Protein AF-A0A954R544-F1 (afdb_monomer_lite)

pLDDT: mean 83.94, std 21.21, range [23.89, 98.25]

Secondary structure (DSSP, 8-state):
-----PPP----SSS-TTSSTTT--------------S---S-HHHHHHIIIIIIIIIIIIIITTTSBTTSTTTTSS--B---TT--HHHHHHHHHHHHHHHHHHHT-B-GGG-BHHHHHHBT-S--SS-B-S-TTSHHHHHHHHHHHHHHS-----SS-----TTSPPTTTTPPPPPHHHHHHHHHHHHHSSPPPHHHHHHHHHHGGGGHHHHHHHHTTSHHHHHHHHHHHHHHH-GGG--S-HHHHTS-HHHHTTTTTGGGG---TT--SHHHHHHHHHHHHHHHHHHHHHHHHHHHHHHHHTT--TTHHHH-S-EEE-HHHHHHTT-HHHHGGG-S-TT-TT--EEE-PBPPPPSSGGG----TTSB-----

Sequence (375 aa):
MSTHWAIGKSSIGRYVAVVAALVLGAVELRGADDAPGRVVCCEPAASAWFDDELWPKVVAMECIKCHRAGGDAEESRLVLRDLGLSQGDERAALVRHNRETFARVASLKANDDQPLLLAKVTGGLDHGGGEVLKLDSTGYRIVAEFVSRLSAPRTLPSGRYAVDPVAPPFFDGVVMLDDRQVLRRATLSLAGRLPTQRELAAVSDNGSEALPAILDAVMTEEAFYDRLREAFNDIFLTLGVDGNPDQTVLSYEHFEKSRHWYQHHDLSHIQDEKARRQAGYKLANEYRAALLGEPMKLVEYIVRNDRPFTEIVTADYIMVSPYTARGYGIFDEVKDHFADPDDPFEYVPVKLKALVGRNRSEDQESETGFYPHAG

Structure (mmCIF, N/CA/C/O backbone):
data_AF-A0A954R544-F1
#
_entry.id   AF-A0A954R544-F1
#
loop_
_atom_site.group_PDB
_atom_site.id
_atom_site.type_symbol
_atom_site.label_atom_id
_atom_site.label_alt_id
_atom_site.label_comp_id
_atom_site.label_asym_id
_atom_site.label_entity_id
_atom_site.label_seq_id
_atom_site.pdbx_PDB_ins_code
_atom_site.Cartn_x
_atom_site.Cartn_y
_atom_site.Cartn_z
_atom_site.occupancy
_atom_site.B_iso_or_equiv
_atom_site.auth_seq_id
_atom_site.auth_comp_id
_atom_site.auth_asym_id
_atom_site.auth_atom_id
_atom_site.pdbx_PDB_model_num
ATOM 1 N N . MET A 1 1 ? -3.020 -54.430 -8.739 1.00 35.41 1 MET A N 1
ATOM 2 C CA . MET A 1 1 ? -3.583 -53.883 -7.486 1.00 35.41 1 MET A CA 1
ATOM 3 C C . MET A 1 1 ? -2.757 -52.669 -7.102 1.00 35.41 1 MET A C 1
ATOM 5 O O . MET A 1 1 ? -1.760 -52.813 -6.413 1.00 35.41 1 MET A O 1
ATOM 9 N N . SER A 1 2 ? -3.125 -51.497 -7.614 1.00 23.89 2 SER A N 1
ATOM 10 C CA . SER A 1 2 ? -2.518 -50.218 -7.237 1.00 23.89 2 SER A CA 1
ATOM 11 C C . SER A 1 2 ? -3.602 -49.162 -7.389 1.00 23.89 2 SER A C 1
ATOM 13 O O . SER A 1 2 ? -4.093 -48.913 -8.486 1.00 23.89 2 SER A O 1
ATOM 15 N N . THR A 1 3 ? -4.064 -48.662 -6.254 1.00 27.95 3 THR A N 1
ATOM 16 C CA . THR A 1 3 ? -5.140 -47.686 -6.116 1.00 27.95 3 THR A CA 1
ATOM 17 C C . THR A 1 3 ? -4.612 -46.283 -6.388 1.00 27.95 3 THR A C 1
ATOM 19 O O . THR A 1 3 ? -3.705 -45.819 -5.700 1.00 27.95 3 THR A O 1
ATOM 22 N N . HIS A 1 4 ? -5.211 -45.614 -7.370 1.00 25.62 4 HIS A N 1
ATOM 23 C CA . HIS A 1 4 ? -5.127 -44.172 -7.567 1.00 25.62 4 HIS A CA 1
ATOM 24 C C . HIS A 1 4 ? -5.813 -43.438 -6.406 1.00 25.62 4 HIS A C 1
ATOM 26 O O . HIS A 1 4 ? -6.950 -43.759 -6.068 1.00 25.62 4 HIS A O 1
ATOM 32 N N . TRP A 1 5 ? -5.150 -42.427 -5.846 1.00 24.80 5 TRP A N 1
ATOM 33 C CA . TRP A 1 5 ? -5.788 -41.378 -5.051 1.00 24.80 5 TRP A CA 1
ATOM 34 C C . TRP A 1 5 ? -5.589 -40.049 -5.774 1.00 24.80 5 TRP A C 1
ATOM 36 O O . TRP A 1 5 ? -4.485 -39.515 -5.835 1.00 24.80 5 TRP A O 1
ATOM 46 N N . ALA A 1 6 ? -6.676 -39.554 -6.359 1.00 25.19 6 ALA A N 1
ATOM 47 C CA . ALA A 1 6 ? -6.822 -38.173 -6.784 1.00 25.19 6 ALA A CA 1
ATOM 48 C C . ALA A 1 6 ? -7.277 -37.362 -5.563 1.00 25.19 6 ALA A C 1
ATOM 50 O O . ALA A 1 6 ? -8.308 -37.674 -4.969 1.00 25.19 6 ALA A O 1
ATOM 51 N N . ILE A 1 7 ? -6.511 -36.342 -5.177 1.00 29.62 7 ILE A N 1
ATOM 52 C CA . ILE A 1 7 ? -6.927 -35.365 -4.166 1.00 29.62 7 ILE A CA 1
ATOM 53 C C . ILE A 1 7 ? -7.565 -34.196 -4.916 1.00 29.62 7 ILE A C 1
ATOM 55 O O . ILE A 1 7 ? -6.936 -33.553 -5.756 1.00 29.62 7 ILE A O 1
ATOM 59 N N . GLY A 1 8 ? -8.856 -34.005 -4.657 1.00 27.11 8 GLY A N 1
ATOM 60 C CA . GLY A 1 8 ? -9.698 -32.997 -5.280 1.00 27.11 8 GLY A CA 1
ATOM 61 C C . GLY A 1 8 ? -9.361 -31.574 -4.842 1.00 27.11 8 GLY A C 1
ATOM 62 O O . GLY A 1 8 ? -8.976 -31.312 -3.704 1.00 27.11 8 GLY A O 1
ATOM 63 N N . LYS A 1 9 ? -9.566 -30.650 -5.782 1.00 31.00 9 LYS A N 1
ATOM 64 C CA . LYS A 1 9 ? -9.640 -29.205 -5.570 1.00 31.00 9 LYS A CA 1
ATOM 65 C C . LYS A 1 9 ? -10.862 -28.884 -4.696 1.00 31.00 9 LYS A C 1
ATOM 67 O O . LYS A 1 9 ? -11.978 -28.865 -5.201 1.00 31.00 9 LYS A O 1
ATOM 72 N N . SER A 1 10 ? -10.664 -28.618 -3.409 1.00 33.91 10 SER A N 1
ATOM 73 C CA . SER A 1 10 ? -11.643 -27.901 -2.579 1.00 33.91 10 SER A CA 1
ATOM 74 C C . SER A 1 10 ? -10.939 -27.232 -1.397 1.00 33.91 10 SER A C 1
ATOM 76 O O . SER A 1 10 ? -10.801 -27.805 -0.320 1.00 33.91 10 SER A O 1
ATOM 78 N N . SER A 1 11 ? -10.456 -26.015 -1.617 1.00 28.94 11 SER A N 1
ATOM 79 C CA . SER A 1 11 ? -9.925 -25.141 -0.569 1.00 28.94 11 SER A CA 1
ATOM 80 C C . SER A 1 11 ? -10.054 -23.692 -1.044 1.00 28.94 11 SER A C 1
ATOM 82 O O . SER A 1 11 ? -9.059 -23.032 -1.301 1.00 28.94 11 SER A O 1
ATOM 84 N N . ILE A 1 12 ? -11.293 -23.241 -1.261 1.00 35.12 12 ILE A N 1
ATOM 85 C CA . ILE A 1 12 ? -11.618 -21.849 -1.646 1.00 35.12 12 ILE A CA 1
ATOM 86 C C . ILE A 1 12 ? -12.325 -21.104 -0.493 1.00 35.12 12 ILE A C 1
ATOM 88 O O . ILE A 1 12 ? -12.600 -19.919 -0.569 1.00 35.12 12 ILE A O 1
ATOM 92 N N . GLY A 1 13 ? -12.594 -21.761 0.636 1.00 34.00 13 GLY A N 1
ATOM 93 C CA . GLY A 1 13 ? -13.378 -21.168 1.722 1.00 34.00 13 GLY A CA 1
ATOM 94 C C . GLY A 1 13 ? -12.642 -21.175 3.047 1.00 34.00 13 GLY A C 1
ATOM 95 O O . GLY A 1 13 ? -12.957 -22.015 3.885 1.00 34.00 13 GLY A O 1
ATOM 96 N N . ARG A 1 14 ? -11.662 -20.286 3.228 1.00 34.25 14 ARG A N 1
ATOM 97 C CA . ARG A 1 14 ? -11.110 -19.832 4.522 1.00 34.25 14 ARG A CA 1
ATOM 98 C C . ARG A 1 14 ? -9.992 -18.841 4.195 1.00 34.25 14 ARG A C 1
ATOM 100 O O . ARG A 1 14 ? -9.047 -19.277 3.571 1.00 34.25 14 ARG A O 1
ATOM 107 N N . TYR A 1 15 ? -10.141 -17.576 4.608 1.00 33.31 15 TYR A N 1
ATOM 108 C CA . TYR A 1 15 ? -9.139 -16.479 4.658 1.00 33.31 15 TYR A CA 1
ATOM 109 C C . TYR A 1 15 ? -9.520 -15.123 4.012 1.00 33.31 15 TYR A C 1
ATOM 111 O O . TYR A 1 15 ? -8.662 -14.259 3.905 1.00 33.31 15 TYR A O 1
ATOM 119 N N . VAL A 1 16 ? -10.806 -14.824 3.755 1.00 34.41 16 VAL A N 1
ATOM 120 C CA . VAL A 1 16 ? -11.272 -13.435 3.448 1.00 34.41 16 VAL A CA 1
ATOM 121 C C . VAL A 1 16 ? -12.057 -12.790 4.613 1.00 34.41 16 VAL A C 1
ATOM 123 O O . VAL A 1 16 ? -12.882 -11.895 4.456 1.00 34.41 16 VAL A O 1
ATOM 126 N N . ALA A 1 17 ? -11.788 -13.202 5.851 1.00 31.50 17 ALA A N 1
ATOM 127 C CA . ALA A 1 17 ? -12.463 -12.663 7.035 1.00 31.50 17 ALA A CA 1
ATOM 128 C C . ALA A 1 17 ? -11.675 -11.522 7.710 1.00 31.50 17 ALA A C 1
ATOM 130 O O . ALA A 1 17 ? -11.336 -11.645 8.881 1.00 31.50 17 ALA A O 1
ATOM 131 N N . VAL A 1 18 ? -11.379 -10.419 7.005 1.00 31.77 18 VAL A N 1
ATOM 132 C CA . VAL A 1 18 ? -10.922 -9.165 7.665 1.00 31.77 18 VAL A CA 1
ATOM 133 C C . VAL A 1 18 ? -11.608 -7.888 7.146 1.00 31.77 18 VAL A C 1
ATOM 135 O O . VAL A 1 18 ? -11.630 -6.897 7.865 1.00 31.77 18 VAL A O 1
ATOM 138 N N . VAL A 1 19 ? -12.320 -7.891 6.011 1.00 31.89 19 VAL A N 1
ATOM 139 C CA . VAL A 1 19 ? -13.114 -6.703 5.591 1.00 31.89 19 VAL A CA 1
ATOM 140 C C . VAL A 1 19 ? -14.627 -6.853 5.856 1.00 31.89 19 VAL A C 1
ATOM 142 O O . VAL A 1 19 ? -15.365 -5.874 5.849 1.00 31.89 19 VAL A O 1
ATOM 145 N N . ALA A 1 20 ? -15.110 -8.046 6.220 1.00 30.16 20 ALA A N 1
ATOM 146 C CA . ALA A 1 20 ? -16.542 -8.319 6.425 1.00 30.16 20 ALA A CA 1
ATOM 147 C C . ALA A 1 20 ? -17.035 -8.267 7.893 1.00 30.16 20 ALA A C 1
ATOM 149 O O . ALA A 1 20 ? -18.205 -8.540 8.161 1.00 30.16 20 ALA A O 1
ATOM 150 N N . ALA A 1 21 ? -16.187 -7.903 8.862 1.00 28.53 21 ALA A N 1
ATOM 151 C CA . ALA A 1 21 ? -16.545 -7.950 10.289 1.00 28.53 21 ALA A CA 1
ATOM 152 C C . ALA A 1 21 ? -17.400 -6.765 10.794 1.00 28.53 21 ALA A C 1
ATOM 154 O O . ALA A 1 21 ? -17.741 -6.717 11.972 1.00 28.53 21 ALA A O 1
ATOM 155 N N . LEU A 1 22 ? -17.800 -5.832 9.921 1.00 32.22 22 LEU A N 1
ATOM 156 C CA . LEU A 1 22 ? -18.722 -4.738 10.268 1.00 32.22 22 LEU A CA 1
ATOM 157 C C . LEU A 1 22 ? -20.191 -5.004 9.891 1.00 32.22 22 LEU A C 1
ATOM 159 O O . LEU A 1 22 ? -21.021 -4.122 10.091 1.00 32.22 22 LEU A O 1
ATOM 163 N N . VAL A 1 23 ? -20.543 -6.189 9.365 1.00 34.81 23 VAL A N 1
ATOM 164 C CA . VAL A 1 23 ? -21.898 -6.421 8.812 1.00 34.81 23 VAL A CA 1
ATOM 165 C C . VAL A 1 23 ? -22.663 -7.615 9.406 1.00 34.81 23 VAL A C 1
ATOM 167 O O . VAL A 1 23 ? -23.881 -7.651 9.269 1.00 34.81 23 VAL A O 1
ATOM 170 N N . LEU A 1 24 ? -22.056 -8.557 10.135 1.00 31.00 24 LEU A N 1
ATOM 171 C CA . LEU A 1 24 ? -22.801 -9.727 10.640 1.00 31.00 24 LEU A CA 1
ATOM 172 C C . LEU A 1 24 ? -22.495 -10.018 12.112 1.00 31.00 24 LEU A C 1
ATOM 174 O O . LEU A 1 24 ? -21.515 -10.675 12.452 1.00 31.00 24 LEU A O 1
ATOM 178 N N . GLY A 1 25 ? -23.361 -9.517 12.994 1.00 29.09 25 GLY A N 1
ATOM 179 C CA . GLY A 1 25 ? -23.377 -9.875 14.407 1.00 29.09 25 GLY A CA 1
ATOM 180 C C . GLY A 1 25 ? -24.139 -11.178 14.643 1.00 29.09 25 GLY A C 1
ATOM 181 O O . GLY A 1 25 ? -25.338 -11.250 14.387 1.00 29.09 25 GLY A O 1
ATOM 182 N N . ALA A 1 26 ? -23.461 -12.183 15.195 1.00 28.41 26 ALA A N 1
ATOM 183 C CA . ALA A 1 26 ? -24.094 -13.316 15.861 1.00 28.41 26 ALA A CA 1
ATOM 184 C C . ALA A 1 26 ? -23.229 -13.724 17.064 1.00 28.41 26 ALA A C 1
ATOM 186 O O . ALA A 1 26 ? -22.129 -14.247 16.907 1.00 28.41 26 ALA A O 1
ATOM 187 N N . VAL A 1 27 ? -23.713 -13.430 18.272 1.00 26.73 27 VAL A N 1
ATOM 188 C CA . VAL A 1 27 ? -23.120 -13.876 19.540 1.00 26.73 27 VAL A CA 1
ATOM 189 C C . VAL A 1 27 ? -23.954 -15.041 20.055 1.00 26.73 27 VAL A C 1
ATOM 191 O O . VAL A 1 27 ? -25.144 -14.878 20.321 1.00 26.73 27 VAL A O 1
ATOM 194 N N . GLU A 1 28 ? -23.327 -16.200 20.233 1.00 26.36 28 GLU A N 1
ATOM 195 C CA . GLU A 1 28 ? -23.922 -17.370 20.880 1.00 26.36 28 GLU A CA 1
ATOM 196 C C . GLU A 1 28 ? -23.262 -17.552 22.258 1.00 26.36 28 GLU A C 1
ATOM 198 O O . GLU A 1 28 ? -22.069 -17.831 22.365 1.00 26.36 28 GLU A O 1
ATOM 203 N N . LEU A 1 29 ? -24.027 -17.339 23.333 1.00 26.38 29 LEU A N 1
ATOM 204 C CA . LEU A 1 29 ? -23.581 -17.517 24.719 1.00 26.38 29 LEU A CA 1
ATOM 205 C C . LEU A 1 29 ? -23.996 -18.909 25.213 1.00 26.38 29 LEU A C 1
ATOM 207 O O . LEU A 1 29 ? -25.187 -19.208 25.289 1.00 26.38 29 LEU A O 1
ATOM 211 N N . ARG A 1 30 ? -23.028 -19.739 25.617 1.00 28.61 30 ARG A N 1
ATOM 212 C CA . ARG A 1 30 ? -23.266 -20.928 26.452 1.00 28.61 30 ARG A CA 1
ATOM 213 C C . ARG A 1 30 ? -22.642 -20.708 27.826 1.00 28.61 30 ARG A C 1
ATOM 215 O O . ARG A 1 30 ? -21.450 -20.439 27.924 1.00 28.61 30 ARG A O 1
ATOM 222 N N . GLY A 1 31 ? -23.470 -20.798 28.865 1.00 27.58 31 GLY A N 1
ATOM 223 C CA . GLY A 1 31 ? -23.052 -20.739 30.265 1.00 27.58 31 GLY A CA 1
ATOM 224 C C . GLY A 1 31 ? -22.560 -22.092 30.778 1.00 27.58 31 GLY A C 1
ATOM 225 O O . GLY A 1 31 ? -23.006 -23.138 30.304 1.00 27.58 31 GLY A O 1
ATOM 226 N N . ALA A 1 32 ? -21.659 -22.054 31.757 1.00 27.83 32 ALA A N 1
ATOM 227 C CA . ALA A 1 32 ? -21.312 -23.184 32.607 1.00 27.83 32 ALA A CA 1
ATOM 228 C C . ALA A 1 32 ? -21.084 -22.682 34.043 1.00 27.83 32 ALA A C 1
ATOM 230 O O . ALA A 1 32 ? -20.460 -21.638 34.239 1.00 27.83 32 ALA A O 1
ATOM 231 N N . ASP A 1 33 ? -21.652 -23.431 34.988 1.00 31.42 33 ASP A N 1
ATOM 232 C CA . ASP A 1 33 ? -21.812 -23.143 36.416 1.00 31.42 33 ASP A CA 1
ATOM 233 C C . ASP A 1 33 ? -20.517 -23.202 37.258 1.00 31.42 33 ASP A C 1
ATOM 235 O O . ASP A 1 33 ? -19.503 -23.787 36.873 1.00 31.42 33 ASP A O 1
ATOM 239 N N . ASP A 1 34 ? -20.624 -22.589 38.441 1.00 32.25 34 ASP A N 1
ATOM 240 C CA . ASP A 1 34 ? -19.611 -22.255 39.448 1.00 32.25 34 ASP A CA 1
ATOM 241 C C . ASP A 1 34 ? -18.851 -23.417 40.128 1.00 32.25 34 ASP A C 1
ATOM 243 O O . ASP A 1 34 ? -19.396 -24.479 40.434 1.00 32.25 34 ASP A O 1
ATOM 247 N N . ALA A 1 35 ? -17.618 -23.110 40.558 1.00 26.64 35 ALA A N 1
ATOM 248 C CA . ALA A 1 35 ? -16.974 -23.693 41.741 1.00 26.64 35 ALA A CA 1
ATOM 249 C C . ALA A 1 35 ? -16.353 -22.568 42.608 1.00 26.64 35 ALA A C 1
ATOM 251 O O . ALA A 1 35 ? -15.832 -21.595 42.057 1.00 26.64 35 ALA A O 1
ATOM 252 N N . PRO A 1 36 ? -16.397 -22.651 43.955 1.00 38.38 36 PRO A N 1
ATOM 253 C CA . PRO A 1 36 ? -16.172 -21.493 44.812 1.00 38.38 36 PRO A CA 1
ATOM 254 C C . PRO A 1 36 ? -14.703 -21.304 45.210 1.00 38.38 36 PRO A C 1
ATOM 256 O O . PRO A 1 36 ? -13.994 -22.258 45.525 1.00 38.38 36 PRO A O 1
ATOM 259 N N . GLY A 1 37 ? -14.301 -20.035 45.331 1.00 37.22 37 GLY A N 1
ATOM 260 C CA . GLY A 1 37 ? -13.235 -19.619 46.245 1.00 37.22 37 GLY A CA 1
ATOM 261 C C . GLY A 1 37 ? -12.050 -18.889 45.616 1.00 37.22 37 GLY A C 1
ATOM 262 O O . GLY A 1 37 ? -10.962 -19.448 45.504 1.00 37.22 37 GLY A O 1
ATOM 263 N N . ARG A 1 38 ? -12.206 -17.591 45.329 1.00 29.08 38 ARG A N 1
ATOM 264 C CA . ARG A 1 38 ? -11.096 -16.625 45.377 1.00 29.08 38 ARG A CA 1
ATOM 265 C C . ARG A 1 38 ? -11.634 -15.212 45.573 1.00 29.08 38 ARG A C 1
ATOM 267 O O . ARG A 1 38 ? -12.706 -14.886 45.078 1.00 29.08 38 ARG A O 1
ATOM 274 N N . VAL A 1 39 ? -10.898 -14.422 46.353 1.00 33.72 39 VAL A N 1
ATOM 275 C CA . VAL A 1 39 ? -11.204 -13.038 46.739 1.00 33.72 39 VAL A CA 1
ATOM 276 C C . VAL A 1 39 ? -11.674 -12.245 45.519 1.00 33.72 39 VAL A C 1
ATOM 278 O O . VAL A 1 39 ? -10.911 -12.028 44.582 1.00 33.72 39 VAL A O 1
ATOM 281 N N . VAL A 1 40 ? -12.947 -11.860 45.534 1.00 33.47 40 VAL A N 1
ATOM 282 C CA . VAL A 1 40 ? -13.566 -11.044 44.493 1.00 33.47 40 VAL A CA 1
ATOM 283 C C . VAL A 1 40 ? -13.090 -9.614 44.705 1.00 33.47 40 VAL A C 1
ATOM 285 O O . VAL A 1 40 ? -13.587 -8.912 45.584 1.00 33.47 40 VAL A O 1
ATOM 288 N N . CYS A 1 41 ? -12.108 -9.185 43.917 1.00 37.53 41 CYS A N 1
ATOM 289 C CA . CYS A 1 41 ? -11.921 -7.762 43.682 1.00 37.53 41 CYS A CA 1
ATOM 290 C C . CYS A 1 41 ? -13.153 -7.253 42.920 1.00 37.53 41 CYS A C 1
ATOM 292 O O . CYS A 1 41 ? -13.618 -7.867 41.958 1.00 37.53 41 CYS A O 1
ATOM 294 N N . CYS A 1 42 ? -13.723 -6.152 43.388 1.00 47.03 42 CYS A N 1
ATOM 295 C CA . CYS A 1 42 ? -14.884 -5.487 42.811 1.00 47.03 42 CYS A CA 1
ATOM 296 C C . CYS A 1 42 ? -14.555 -4.905 41.412 1.00 47.03 42 CYS A C 1
ATOM 298 O O . CYS A 1 42 ? -14.318 -3.710 41.306 1.00 47.03 42 CYS A O 1
ATOM 300 N N . GLU A 1 43 ? -14.453 -5.712 40.344 1.00 54.44 43 GLU A N 1
ATOM 301 C CA . GLU A 1 43 ? -13.656 -5.314 39.157 1.00 54.44 43 GLU A CA 1
ATOM 302 C C . GLU A 1 43 ? -14.142 -5.625 37.711 1.00 54.44 43 GLU A C 1
ATOM 304 O O . GLU A 1 43 ? -13.355 -5.366 36.800 1.00 54.44 43 GLU A O 1
ATOM 309 N N . PRO A 1 44 ? -15.363 -6.093 37.363 1.00 60.03 44 PRO A N 1
ATOM 310 C CA . PRO A 1 44 ? -15.666 -6.381 35.947 1.00 60.03 44 PRO A CA 1
ATOM 311 C C . PRO A 1 44 ? -15.647 -5.138 35.036 1.00 60.03 44 PRO A C 1
ATOM 313 O O . PRO A 1 44 ? -15.076 -5.160 33.949 1.00 60.03 44 PRO A O 1
ATOM 316 N N . ALA A 1 45 ? -16.243 -4.029 35.488 1.00 61.06 45 ALA A N 1
ATOM 317 C CA . ALA A 1 45 ? -16.469 -2.846 34.651 1.00 61.06 45 ALA A CA 1
ATOM 318 C C . ALA A 1 45 ? -15.229 -1.953 34.474 1.00 61.06 45 ALA A C 1
ATOM 320 O O . ALA A 1 45 ? -15.063 -1.337 33.421 1.00 61.06 45 ALA A O 1
ATOM 321 N N . ALA A 1 46 ? -14.367 -1.864 35.494 1.00 68.94 46 ALA A N 1
ATOM 322 C CA . ALA A 1 46 ? -13.077 -1.185 35.376 1.00 68.94 46 ALA A CA 1
ATOM 323 C C . ALA A 1 46 ? -12.100 -2.026 34.541 1.00 68.94 46 ALA A C 1
ATOM 325 O O . ALA A 1 46 ? -11.360 -1.469 33.736 1.00 68.94 46 ALA A O 1
ATOM 326 N N . SER A 1 47 ? -12.154 -3.359 34.664 1.00 77.00 47 SER A N 1
ATOM 327 C CA . SER A 1 47 ? -11.311 -4.249 33.862 1.00 77.00 47 SER A CA 1
ATOM 328 C C . SER A 1 47 ? -11.656 -4.215 32.379 1.00 77.00 47 SER A C 1
ATOM 330 O O . SER A 1 47 ? -10.754 -4.029 31.571 1.00 77.00 47 SER A O 1
ATOM 332 N N . ALA A 1 48 ? -12.940 -4.307 32.021 1.00 82.69 48 ALA A N 1
ATOM 333 C CA . ALA A 1 48 ? -13.367 -4.185 30.626 1.00 82.69 48 ALA A CA 1
ATOM 334 C C . ALA A 1 48 ? -13.003 -2.810 30.038 1.00 82.69 48 ALA A C 1
ATOM 336 O O . ALA A 1 48 ? -12.472 -2.721 28.939 1.00 82.69 48 ALA A O 1
ATOM 337 N N . TRP A 1 49 ? -13.187 -1.728 30.806 1.00 86.31 49 TRP A N 1
ATOM 338 C CA . TRP A 1 49 ? -12.777 -0.391 30.365 1.00 86.31 49 TRP A CA 1
ATOM 339 C C . TRP A 1 49 ? -11.263 -0.272 30.150 1.00 86.31 49 TRP A C 1
ATOM 341 O O . TRP A 1 49 ? -10.826 0.422 29.232 1.00 86.31 49 TRP A O 1
ATOM 351 N N . PHE A 1 50 ? -10.445 -0.930 30.981 1.00 91.00 50 PHE A N 1
ATOM 352 C CA . PHE A 1 50 ? -9.002 -0.959 30.754 1.00 91.00 50 PHE A CA 1
ATOM 353 C C . PHE A 1 50 ? -8.673 -1.594 29.403 1.00 91.00 50 PHE A C 1
ATOM 355 O O . PHE A 1 50 ? -7.938 -1.003 28.616 1.00 91.00 50 PHE A O 1
ATOM 362 N N . ASP A 1 51 ? -9.239 -2.772 29.149 1.00 89.31 51 ASP A N 1
ATOM 363 C CA . ASP A 1 51 ? -8.910 -3.600 27.993 1.00 89.31 51 ASP A CA 1
ATOM 364 C C . ASP A 1 51 ? -9.444 -2.984 26.678 1.00 89.31 51 ASP A C 1
ATOM 366 O O . ASP A 1 51 ? -8.708 -2.928 25.691 1.00 89.31 51 ASP A O 1
ATOM 370 N N . ASP A 1 52 ? -10.674 -2.456 26.678 1.00 86.44 52 ASP A N 1
ATOM 371 C CA . ASP A 1 52 ? -11.378 -2.008 25.463 1.00 86.44 52 ASP A CA 1
ATOM 372 C C . ASP A 1 52 ? -11.157 -0.522 25.129 1.00 86.44 52 ASP A C 1
ATOM 374 O O . ASP A 1 52 ? -11.159 -0.117 23.963 1.00 86.44 52 ASP A O 1
ATOM 378 N N . GLU A 1 53 ? -10.976 0.320 26.149 1.00 91.88 53 GLU A N 1
ATOM 379 C CA . GLU A 1 53 ? -10.994 1.778 25.991 1.00 91.88 53 GLU A CA 1
ATOM 380 C C . GLU A 1 53 ? -9.640 2.399 26.321 1.00 91.88 53 GLU A C 1
ATOM 382 O O . GLU A 1 53 ? -9.036 3.071 25.486 1.00 91.88 53 GLU A O 1
ATOM 387 N N . LEU A 1 54 ? -9.133 2.169 27.529 1.00 94.31 54 LEU A N 1
ATOM 388 C CA . LEU A 1 54 ? -7.944 2.858 28.022 1.00 94.31 54 LEU A CA 1
ATOM 389 C C . LEU A 1 54 ? -6.647 2.332 27.389 1.00 94.31 54 LEU A C 1
ATOM 391 O O . LEU A 1 54 ? -5.801 3.133 26.980 1.00 94.31 54 LEU A O 1
ATOM 395 N N . TRP A 1 55 ? -6.477 1.011 27.289 1.00 94.44 55 TRP A N 1
ATOM 396 C CA . TRP A 1 55 ? -5.267 0.413 26.733 1.00 94.44 55 TRP A CA 1
ATOM 397 C C . TRP A 1 5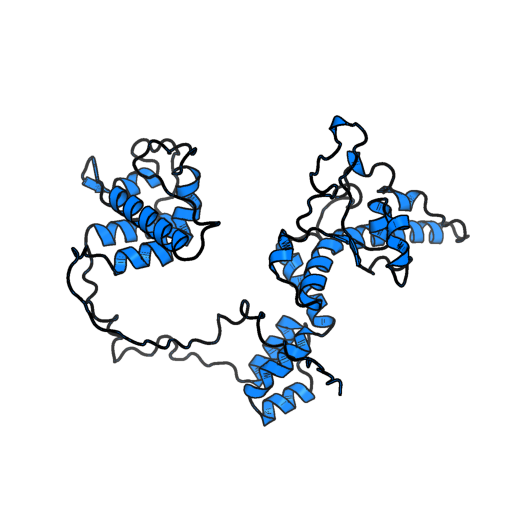5 ? -5.039 0.782 25.261 1.00 94.44 55 TRP A C 1
ATOM 399 O O . TRP A 1 55 ? -4.020 1.420 24.977 1.00 94.44 55 TRP A O 1
ATOM 409 N N . PRO A 1 56 ? -5.949 0.441 24.324 1.00 92.50 56 PRO A N 1
ATOM 410 C CA . PRO A 1 56 ? -5.702 0.648 22.900 1.00 92.50 56 PRO A CA 1
ATOM 411 C C . PRO A 1 56 ? -5.675 2.128 22.505 1.00 92.50 56 PRO A C 1
ATOM 413 O O . PRO A 1 56 ? -4.972 2.486 21.566 1.00 92.50 56 PRO A O 1
ATOM 416 N N . LYS A 1 57 ? -6.421 2.994 23.207 1.00 94.19 57 LYS A N 1
ATOM 417 C CA . LYS A 1 57 ? -6.579 4.404 22.809 1.00 94.19 57 LYS A CA 1
ATOM 418 C C . LYS A 1 57 ? -5.581 5.345 23.479 1.00 94.19 57 LYS A C 1
ATOM 420 O O . LYS A 1 57 ? -5.353 6.427 22.949 1.00 94.19 57 LYS A O 1
ATOM 425 N N . VAL A 1 58 ? -5.018 4.977 24.636 1.00 95.94 58 VAL A N 1
ATOM 426 C CA . VAL A 1 58 ? -4.140 5.876 25.409 1.00 95.94 58 VAL A CA 1
ATOM 427 C C . VAL A 1 58 ? -2.863 5.186 25.880 1.00 95.94 58 VAL A C 1
ATOM 429 O O . VAL A 1 58 ? -1.772 5.637 25.547 1.00 95.94 58 VAL A O 1
ATOM 432 N N . VAL A 1 59 ? -2.956 4.096 26.648 1.00 95.12 59 VAL A N 1
ATOM 433 C CA . VAL A 1 59 ? -1.780 3.534 27.345 1.00 95.12 59 VAL A CA 1
ATOM 434 C C . VAL A 1 59 ? -0.746 2.974 26.370 1.00 95.12 59 VAL A C 1
ATOM 436 O O . VAL A 1 59 ? 0.445 3.248 26.528 1.00 95.12 59 VAL A O 1
ATOM 439 N N . ALA A 1 60 ? -1.195 2.235 25.352 1.00 93.12 60 ALA A N 1
ATOM 440 C CA . ALA A 1 60 ? -0.323 1.679 24.319 1.00 93.12 60 ALA A CA 1
ATOM 441 C C . ALA A 1 60 ? 0.298 2.761 23.423 1.00 93.12 60 ALA A C 1
ATOM 443 O O . ALA A 1 60 ? 1.392 2.573 22.899 1.00 93.12 60 ALA A O 1
ATOM 444 N N . MET A 1 61 ? -0.390 3.893 23.261 1.00 91.19 61 MET A N 1
ATOM 445 C CA . MET A 1 61 ? 0.041 4.963 22.366 1.00 91.19 61 MET A CA 1
ATOM 446 C C . MET A 1 61 ? 0.944 5.976 23.056 1.00 91.19 61 MET A C 1
ATOM 448 O O . MET A 1 61 ? 1.855 6.475 22.415 1.00 91.19 61 MET A O 1
ATOM 452 N N . GLU A 1 62 ? 0.734 6.271 24.340 1.00 94.25 62 GLU A N 1
ATOM 453 C CA . GLU A 1 62 ? 1.442 7.365 25.017 1.00 94.25 62 GLU A CA 1
ATOM 454 C C . GLU A 1 62 ? 2.266 6.907 26.217 1.00 94.25 62 GLU A C 1
ATOM 456 O O . GLU A 1 62 ? 3.431 7.275 26.342 1.00 94.25 62 GLU A O 1
ATOM 461 N N . CYS A 1 63 ? 1.706 6.074 27.095 1.00 94.19 63 CYS A N 1
ATOM 462 C CA . CYS A 1 63 ? 2.362 5.759 28.364 1.00 94.19 63 CYS A CA 1
ATOM 463 C C . CYS A 1 63 ? 3.514 4.761 28.200 1.00 94.19 63 CYS A C 1
ATOM 465 O O . CYS A 1 63 ? 4.582 4.949 28.784 1.00 94.19 63 CYS A O 1
ATOM 467 N N . ILE A 1 64 ? 3.318 3.701 27.408 1.00 94.19 64 ILE A N 1
ATOM 468 C CA . ILE A 1 64 ? 4.295 2.605 27.288 1.00 94.19 64 ILE A CA 1
ATOM 469 C C . ILE A 1 64 ? 5.627 3.039 26.661 1.00 94.19 64 ILE A C 1
ATOM 471 O O . ILE A 1 64 ? 6.643 2.385 26.882 1.00 94.19 64 ILE A O 1
ATOM 475 N N . LYS A 1 65 ? 5.641 4.158 25.922 1.00 92.06 65 LYS A N 1
ATOM 476 C CA . LYS A 1 65 ? 6.850 4.726 25.310 1.00 92.06 65 LYS A CA 1
ATOM 477 C C . LYS A 1 65 ? 7.961 4.954 26.346 1.00 92.06 65 LYS A C 1
ATOM 479 O O . LYS A 1 65 ? 9.114 4.643 26.064 1.00 92.06 65 LYS A O 1
ATOM 484 N N . CYS A 1 66 ? 7.595 5.413 27.548 1.00 94.75 66 CYS A N 1
ATOM 485 C CA . CYS A 1 66 ? 8.527 5.665 28.654 1.00 94.75 66 CYS A CA 1
ATOM 486 C C . CYS A 1 66 ? 8.374 4.654 29.803 1.00 94.75 66 CYS A C 1
ATOM 488 O O . CYS A 1 66 ? 9.362 4.267 30.422 1.00 94.75 66 CYS A O 1
ATOM 490 N N . HIS A 1 67 ? 7.146 4.212 30.096 1.00 95.88 67 HIS A N 1
ATOM 491 C CA . HIS A 1 67 ? 6.820 3.327 31.220 1.00 95.88 67 HIS A CA 1
ATOM 492 C C . HIS A 1 67 ? 7.004 1.846 30.872 1.00 95.88 67 HIS A C 1
ATOM 494 O O . HIS A 1 67 ? 6.060 1.061 30.940 1.00 95.88 67 HIS A O 1
ATOM 500 N N . ARG A 1 68 ? 8.218 1.455 30.492 1.00 94.62 68 ARG A N 1
ATOM 501 C CA . ARG A 1 68 ? 8.598 0.067 30.186 1.00 94.62 68 ARG A CA 1
ATOM 502 C C . ARG A 1 68 ? 10.032 -0.200 30.634 1.00 94.62 68 ARG A C 1
ATOM 504 O O . ARG A 1 68 ? 10.778 0.743 30.871 1.00 94.62 68 ARG A O 1
ATOM 511 N N . ALA A 1 69 ? 10.419 -1.470 30.719 1.00 93.25 69 ALA A N 1
ATOM 512 C CA . ALA A 1 69 ? 11.816 -1.833 30.964 1.00 93.25 69 ALA A CA 1
ATOM 513 C C . ALA A 1 69 ? 12.726 -1.228 29.876 1.00 93.25 69 ALA A C 1
ATOM 515 O O . ALA A 1 69 ? 12.415 -1.347 28.688 1.00 93.25 69 ALA A O 1
ATOM 516 N N . GLY A 1 70 ? 13.813 -0.568 30.280 1.00 91.19 70 GLY A N 1
ATOM 517 C CA . GLY A 1 70 ? 14.715 0.171 29.395 1.00 91.19 70 GLY A CA 1
ATOM 518 C C . GLY A 1 70 ? 14.166 1.504 28.872 1.00 91.19 70 GLY A C 1
ATOM 519 O O . GLY A 1 70 ? 14.765 2.083 27.970 1.00 91.19 70 GLY A O 1
ATOM 520 N N . GLY A 1 71 ? 13.013 1.970 29.363 1.00 91.19 71 GLY A N 1
ATOM 521 C CA . GLY A 1 71 ? 12.458 3.288 29.048 1.00 91.19 71 GLY A CA 1
ATOM 522 C C . GLY A 1 71 ? 12.796 4.336 30.110 1.00 91.19 71 GLY A C 1
ATOM 523 O O . GLY A 1 71 ? 13.157 4.000 31.235 1.00 91.19 71 GLY A O 1
ATOM 524 N N . ASP A 1 72 ? 12.595 5.615 29.783 1.00 92.62 72 ASP A N 1
ATOM 525 C CA . ASP A 1 72 ? 12.953 6.750 30.658 1.00 92.62 72 ASP A CA 1
ATOM 526 C C . ASP A 1 72 ? 12.278 6.726 32.044 1.00 92.62 72 ASP A C 1
ATOM 528 O O . ASP A 1 72 ? 12.735 7.384 32.977 1.00 92.62 72 ASP A O 1
ATOM 532 N N . ALA A 1 73 ? 11.174 5.985 32.190 1.00 92.19 73 ALA A N 1
ATOM 533 C CA . ALA A 1 73 ? 10.421 5.852 33.433 1.00 92.19 73 ALA A CA 1
ATOM 534 C C . ALA A 1 73 ? 10.443 4.418 33.999 1.00 92.19 73 ALA A C 1
ATOM 536 O O . ALA A 1 73 ? 9.514 4.029 34.717 1.00 92.19 73 ALA A O 1
ATOM 537 N N . GLU A 1 74 ? 11.479 3.628 33.696 1.00 93.50 74 GLU A N 1
ATOM 538 C CA . GLU A 1 74 ? 11.608 2.238 34.160 1.00 93.50 74 GLU A CA 1
ATOM 539 C C . GLU A 1 74 ? 11.661 2.098 35.690 1.00 93.50 74 GLU A C 1
ATOM 541 O O . GLU A 1 74 ? 11.128 1.138 36.237 1.00 93.50 74 GLU A O 1
ATOM 546 N N . GLU A 1 75 ? 12.199 3.100 36.389 1.00 91.25 75 GLU A N 1
ATOM 547 C CA . GLU A 1 75 ? 12.270 3.151 37.860 1.00 91.25 75 GLU A CA 1
ATOM 548 C C . GLU A 1 75 ? 10.968 3.654 38.514 1.00 91.25 75 GLU A C 1
ATOM 550 O O . GLU A 1 75 ? 10.871 3.847 39.730 1.00 91.25 75 GLU A O 1
ATOM 555 N N . SER A 1 76 ? 9.934 3.925 37.713 1.00 91.06 76 SER A N 1
ATOM 556 C CA . SER A 1 76 ? 8.655 4.404 38.227 1.00 91.06 76 SER A CA 1
ATOM 557 C C . SER A 1 76 ? 7.789 3.266 38.781 1.00 91.06 76 SER A C 1
ATOM 559 O O . SER A 1 76 ? 7.987 2.082 38.528 1.00 91.06 76 SER A O 1
ATOM 561 N N . ARG A 1 77 ? 6.728 3.628 39.511 1.00 91.12 77 ARG A N 1
ATOM 562 C CA . ARG A 1 77 ? 5.719 2.663 39.993 1.00 91.12 77 ARG A CA 1
ATOM 563 C C . ARG A 1 77 ? 4.815 2.110 38.879 1.00 91.12 77 ARG A C 1
ATOM 565 O O . ARG A 1 77 ? 4.005 1.226 39.151 1.00 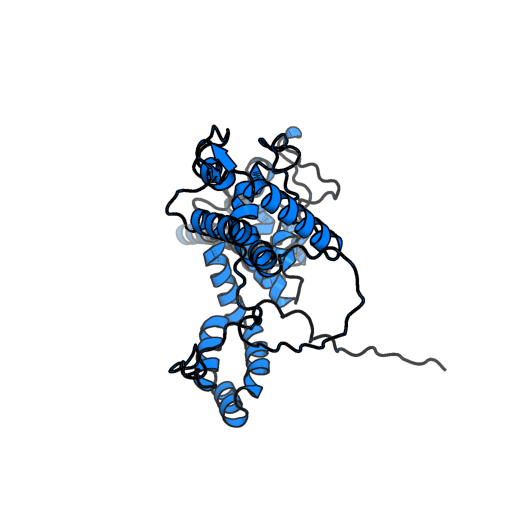91.12 77 ARG A O 1
ATOM 572 N N . LEU A 1 78 ? 4.926 2.645 37.662 1.00 94.50 78 LEU A N 1
ATOM 573 C CA . LEU A 1 78 ? 4.161 2.251 36.486 1.00 94.50 78 LEU A CA 1
ATOM 574 C C . LEU A 1 78 ? 5.133 1.654 35.466 1.00 94.50 78 LEU A C 1
ATOM 576 O O . LEU A 1 78 ? 5.704 2.380 34.663 1.00 94.50 78 LEU A O 1
ATOM 580 N N . VAL A 1 79 ? 5.333 0.339 35.508 1.00 96.44 79 VAL A N 1
ATOM 581 C CA . VAL A 1 79 ? 6.126 -0.379 34.500 1.00 96.44 79 VAL A CA 1
ATOM 582 C C . VAL A 1 79 ? 5.195 -1.312 33.744 1.00 96.44 79 VAL A C 1
ATOM 584 O O . VAL A 1 79 ? 4.617 -2.231 34.321 1.00 96.44 79 VAL A O 1
ATOM 587 N N . LEU A 1 80 ? 5.015 -1.032 32.459 1.00 96.06 80 LEU A N 1
ATOM 588 C CA . LEU A 1 80 ? 4.124 -1.739 31.552 1.00 96.06 80 LEU A CA 1
ATOM 589 C C . LEU A 1 80 ? 4.929 -2.677 30.651 1.00 96.06 80 LEU A C 1
ATOM 591 O O . LEU A 1 80 ? 6.124 -2.488 30.413 1.00 96.06 80 LEU A O 1
ATOM 595 N N . ARG A 1 81 ? 4.252 -3.700 30.135 1.00 94.44 81 ARG A N 1
ATOM 596 C CA . ARG A 1 81 ? 4.809 -4.679 29.202 1.00 94.44 81 ARG A CA 1
ATOM 597 C C . ARG A 1 81 ? 4.163 -4.546 27.837 1.00 94.44 81 ARG A C 1
ATOM 599 O O . ARG A 1 81 ? 2.947 -4.384 27.739 1.00 94.44 81 ARG A O 1
ATOM 606 N N . ASP A 1 82 ? 4.983 -4.636 26.800 1.00 90.19 82 ASP A N 1
ATOM 607 C CA . ASP A 1 82 ? 4.511 -4.582 25.423 1.00 90.19 82 ASP A CA 1
ATOM 608 C C . ASP A 1 82 ? 3.690 -5.833 25.085 1.00 90.19 82 ASP A C 1
ATOM 610 O O . ASP A 1 82 ? 4.042 -6.949 25.467 1.00 90.19 82 ASP A O 1
ATOM 614 N N . LEU A 1 83 ? 2.574 -5.629 24.387 1.00 89.12 83 LEU A N 1
ATOM 615 C CA . LEU A 1 83 ? 1.683 -6.691 23.931 1.00 89.12 83 LEU A CA 1
ATOM 616 C C . LEU A 1 83 ? 1.892 -7.048 22.454 1.00 89.12 83 LEU A C 1
ATOM 618 O O . LEU A 1 83 ? 1.267 -8.008 21.997 1.00 89.12 83 LEU A O 1
ATOM 622 N N . GLY A 1 84 ? 2.708 -6.293 21.710 1.00 79.38 84 GLY A N 1
ATOM 623 C CA . GLY A 1 84 ? 2.761 -6.302 20.244 1.00 79.38 84 GLY A CA 1
ATOM 624 C C . GLY A 1 84 ? 3.009 -7.670 19.607 1.00 79.38 84 GLY A C 1
ATOM 625 O O . GLY A 1 84 ? 2.393 -7.981 18.593 1.00 79.38 84 GLY A O 1
ATOM 626 N N . LEU A 1 85 ? 3.838 -8.515 20.228 1.00 79.56 85 LEU A N 1
ATOM 627 C CA . LEU A 1 85 ? 4.190 -9.846 19.704 1.00 79.56 85 LEU A CA 1
ATOM 628 C C . LEU A 1 85 ? 3.538 -11.012 20.468 1.00 79.56 85 LEU A C 1
ATOM 630 O O . LEU A 1 85 ? 3.695 -12.168 20.084 1.00 79.56 85 LEU A O 1
ATOM 634 N N . SER A 1 86 ? 2.799 -10.723 21.540 1.00 83.19 86 SER A N 1
ATOM 635 C CA . SER A 1 86 ? 2.229 -11.750 22.422 1.00 83.19 86 SER A CA 1
ATOM 636 C C . SER A 1 86 ? 0.931 -12.348 21.873 1.00 83.19 86 SER A C 1
ATOM 638 O O . SER A 1 86 ? 0.081 -11.631 21.336 1.00 83.19 86 SER A O 1
ATOM 640 N N . GLN A 1 87 ? 0.741 -13.656 22.069 1.00 80.81 87 GLN A N 1
ATOM 641 C CA . GLN A 1 87 ? -0.446 -14.398 21.626 1.00 80.81 87 GLN A CA 1
ATOM 642 C C . GLN A 1 87 ? -1.010 -15.288 22.745 1.00 80.81 87 GLN A C 1
ATOM 644 O O . GLN A 1 87 ? -0.316 -15.623 23.704 1.00 80.81 87 GLN A O 1
ATOM 649 N N . GLY A 1 88 ? -2.287 -15.667 22.628 1.00 86.06 88 GLY A N 1
ATOM 650 C CA . GLY A 1 88 ? -2.937 -16.638 23.518 1.00 86.06 88 GLY A CA 1
ATOM 651 C C . GLY A 1 88 ? -2.796 -16.326 25.017 1.00 86.06 88 GLY A C 1
ATOM 652 O O . GLY A 1 88 ? -3.037 -15.200 25.460 1.00 86.06 88 GLY A O 1
ATOM 653 N N . ASP A 1 89 ? -2.401 -17.335 25.797 1.00 86.81 89 ASP A N 1
ATOM 654 C CA . ASP A 1 89 ? -2.282 -17.247 27.260 1.00 86.81 89 ASP A CA 1
ATOM 655 C C . ASP A 1 89 ? -1.229 -16.235 27.726 1.00 86.81 89 ASP A C 1
ATOM 657 O O . ASP A 1 89 ? -1.412 -15.582 28.759 1.00 86.81 89 ASP A O 1
ATOM 661 N N . GLU A 1 90 ? -0.150 -16.065 26.957 1.00 88.31 90 GLU A N 1
ATOM 662 C CA . GLU A 1 90 ? 0.890 -15.075 27.240 1.00 88.31 90 GLU A CA 1
ATOM 663 C C . GLU A 1 90 ? 0.310 -13.663 27.160 1.00 88.31 90 GLU A C 1
ATOM 665 O O . GLU A 1 90 ? 0.424 -12.887 28.112 1.00 88.31 90 GLU A O 1
ATOM 670 N N . ARG A 1 91 ? -0.404 -13.355 26.069 1.00 88.44 91 ARG A N 1
ATOM 671 C CA . ARG A 1 91 ? -1.093 -12.070 25.912 1.00 88.44 91 ARG A CA 1
ATOM 672 C C . ARG A 1 91 ? -2.060 -11.825 27.064 1.00 88.44 91 ARG A C 1
ATOM 674 O O . ARG A 1 91 ? -2.058 -10.744 27.650 1.00 88.44 91 ARG A O 1
ATOM 681 N N . ALA A 1 92 ? -2.853 -12.831 27.428 1.00 86.62 92 ALA A N 1
ATOM 682 C CA . ALA A 1 92 ? -3.799 -12.720 28.534 1.00 86.62 92 ALA A CA 1
ATOM 683 C C . ALA A 1 92 ? -3.095 -12.429 29.873 1.00 86.62 92 ALA A C 1
ATOM 685 O O . ALA A 1 92 ? -3.596 -11.643 30.679 1.00 86.62 92 ALA A O 1
ATOM 686 N N . ALA A 1 93 ? -1.926 -13.027 30.122 1.00 89.75 93 ALA A N 1
ATOM 687 C CA . ALA A 1 93 ? -1.126 -12.756 31.314 1.00 89.75 93 ALA A CA 1
ATOM 688 C C . ALA A 1 93 ? -0.535 -11.338 31.321 1.00 89.75 93 ALA A C 1
ATOM 690 O O . ALA A 1 93 ? -0.572 -10.670 32.357 1.00 89.75 93 ALA A O 1
ATOM 691 N N . LEU A 1 94 ? -0.038 -10.857 30.180 1.00 93.00 94 LEU A N 1
ATOM 692 C CA . LEU A 1 94 ? 0.518 -9.509 30.055 1.00 93.00 94 LEU A CA 1
ATOM 693 C C . LEU A 1 94 ? -0.557 -8.424 30.200 1.00 93.00 94 LEU A C 1
ATOM 695 O O . LEU A 1 94 ? -0.338 -7.450 30.920 1.00 93.00 94 LEU A O 1
ATOM 699 N N . VAL A 1 95 ? -1.739 -8.616 29.603 1.00 90.81 95 VAL A N 1
ATOM 700 C CA . VAL A 1 95 ? -2.889 -7.712 29.780 1.00 90.81 95 VAL A CA 1
ATOM 701 C C . VAL A 1 95 ? -3.264 -7.608 31.259 1.00 90.81 95 VAL A C 1
ATOM 703 O O . VAL A 1 95 ? -3.379 -6.499 31.779 1.00 90.81 95 VAL A O 1
ATOM 706 N N . ARG A 1 96 ? -3.371 -8.744 31.970 1.00 91.00 96 ARG A N 1
ATOM 707 C CA . ARG A 1 96 ? -3.635 -8.750 33.421 1.00 91.00 96 ARG A CA 1
ATOM 708 C C . ARG A 1 96 ? -2.573 -7.976 34.198 1.00 91.00 96 ARG A C 1
ATOM 710 O O . ARG A 1 96 ? -2.923 -7.120 35.002 1.00 91.00 96 ARG A O 1
ATOM 717 N N . HIS A 1 97 ? -1.293 -8.226 33.920 1.00 94.00 97 HIS A N 1
ATOM 718 C CA . HIS A 1 97 ? -0.191 -7.520 34.573 1.00 94.00 97 HIS A CA 1
ATOM 719 C C . HIS A 1 97 ? -0.275 -6.002 34.372 1.00 94.00 97 HIS A C 1
ATOM 721 O O . HIS A 1 97 ? -0.169 -5.241 35.335 1.00 94.00 97 HIS A O 1
ATOM 727 N N . ASN A 1 98 ? -0.483 -5.556 33.133 1.00 95.25 98 ASN A N 1
ATOM 728 C CA . ASN A 1 98 ? -0.571 -4.137 32.802 1.00 95.25 98 ASN A CA 1
ATOM 729 C C . ASN A 1 98 ? -1.771 -3.478 33.473 1.00 95.25 98 ASN A C 1
ATOM 731 O O . ASN A 1 98 ? -1.626 -2.409 34.066 1.00 95.25 98 ASN A O 1
ATOM 735 N N . ARG A 1 99 ? -2.929 -4.143 33.439 1.00 93.69 99 ARG A N 1
ATOM 736 C CA . ARG A 1 99 ? -4.147 -3.673 34.096 1.00 93.69 99 ARG A CA 1
ATOM 737 C C . ARG A 1 99 ? -3.951 -3.508 35.595 1.00 93.69 99 ARG A C 1
ATOM 739 O O . ARG A 1 99 ? -4.238 -2.443 36.130 1.00 93.69 99 ARG A O 1
ATOM 746 N N . GLU A 1 100 ? -3.435 -4.531 36.270 1.00 93.19 100 GLU A N 1
ATOM 747 C CA . GLU A 1 100 ? -3.190 -4.488 37.712 1.00 93.19 100 GLU A CA 1
ATOM 748 C C . GLU A 1 100 ? -2.183 -3.390 38.070 1.00 93.19 100 GLU A C 1
ATOM 750 O O . GLU A 1 100 ? -2.380 -2.652 39.034 1.00 93.19 100 GLU A O 1
ATOM 755 N N . THR A 1 101 ? -1.108 -3.244 37.293 1.00 94.56 101 THR A N 1
ATOM 756 C CA . THR A 1 101 ? -0.105 -2.196 37.519 1.00 94.56 101 THR A CA 1
ATOM 757 C C . THR A 1 101 ? -0.691 -0.804 37.339 1.00 94.56 101 THR A C 1
ATOM 759 O O . THR A 1 101 ? -0.498 0.059 38.199 1.00 94.56 101 THR A O 1
ATOM 762 N N . PHE A 1 102 ? -1.460 -0.592 36.275 1.00 94.56 102 PHE A N 1
ATOM 763 C CA . PHE A 1 102 ? -2.097 0.690 36.022 1.00 94.56 102 PHE A CA 1
ATOM 764 C C . PHE A 1 102 ? -3.154 1.011 37.084 1.00 94.56 102 PHE A C 1
ATOM 766 O O . PHE A 1 102 ? -3.174 2.124 37.603 1.00 94.56 102 PHE A O 1
ATOM 773 N N . ALA A 1 103 ? -3.975 0.034 37.482 1.00 92.25 103 ALA A N 1
ATOM 774 C CA . ALA A 1 103 ? -4.976 0.195 38.534 1.00 92.25 103 ALA A CA 1
ATOM 775 C C . ALA A 1 103 ? -4.349 0.548 39.890 1.00 92.25 103 ALA A C 1
ATOM 777 O O . ALA A 1 103 ? -4.831 1.454 40.577 1.00 92.25 103 ALA A O 1
ATOM 778 N N . ARG A 1 104 ? -3.234 -0.103 40.257 1.00 92.06 104 ARG A N 1
ATOM 779 C CA . ARG A 1 104 ? -2.476 0.239 41.472 1.00 92.06 104 ARG A CA 1
ATOM 780 C C . ARG A 1 104 ? -2.031 1.697 41.470 1.00 92.06 104 ARG A C 1
ATOM 782 O O . ARG A 1 104 ? -2.221 2.377 42.471 1.00 92.06 104 ARG A O 1
ATOM 789 N N . VAL A 1 105 ? -1.466 2.188 40.366 1.00 92.38 105 VAL A N 1
ATOM 790 C CA . VAL A 1 105 ? -0.981 3.578 40.266 1.00 92.38 105 VAL A CA 1
ATOM 791 C C . VAL A 1 105 ? -2.134 4.578 40.192 1.00 92.38 105 VAL A C 1
ATOM 793 O O . VAL A 1 105 ? -2.074 5.621 40.839 1.00 92.38 105 VAL A O 1
ATOM 796 N N . ALA A 1 106 ? -3.202 4.250 39.464 1.00 91.81 106 ALA A N 1
ATOM 797 C CA . ALA A 1 106 ? -4.411 5.065 39.355 1.00 91.81 106 ALA A CA 1
ATOM 798 C C . ALA A 1 106 ? -5.140 5.243 40.699 1.00 91.81 106 ALA A C 1
ATOM 800 O O . ALA A 1 106 ? -5.817 6.249 40.894 1.00 91.81 106 ALA A O 1
ATOM 801 N N . SER A 1 107 ? -4.970 4.296 41.625 1.00 89.75 107 SER A N 1
ATOM 802 C CA . SER A 1 107 ? -5.540 4.350 42.978 1.00 89.75 107 SER A CA 1
ATOM 803 C C . SER A 1 107 ? -4.718 5.205 43.953 1.00 89.75 107 SER A C 1
ATOM 805 O O . SER A 1 107 ? -5.156 5.460 45.075 1.00 89.75 107 SER A O 1
ATOM 807 N N . LEU A 1 108 ? -3.514 5.639 43.564 1.00 90.62 108 LEU A N 1
ATOM 808 C CA . LEU A 1 108 ? -2.683 6.513 44.387 1.00 90.62 108 LEU A CA 1
ATOM 809 C C . LEU A 1 108 ? -3.161 7.962 44.291 1.00 90.62 108 LEU A C 1
ATOM 811 O O . LEU A 1 108 ? -3.559 8.448 43.231 1.00 90.62 108 LEU A O 1
ATOM 815 N N . LYS A 1 109 ? -3.029 8.680 45.402 1.00 89.94 109 LYS A N 1
ATOM 816 C CA . LYS A 1 109 ? -3.285 10.115 45.484 1.00 89.94 109 LYS A CA 1
ATOM 817 C C . LYS A 1 109 ? -1.983 10.889 45.665 1.00 89.94 109 LYS A C 1
ATOM 819 O O . LYS A 1 109 ? -0.998 10.361 46.184 1.00 89.94 109 LYS A O 1
ATOM 824 N N . ALA A 1 110 ? -1.985 12.125 45.195 1.00 85.50 110 ALA A N 1
ATOM 825 C CA . ALA A 1 110 ? -0.951 13.117 45.426 1.00 85.50 110 ALA A CA 1
ATOM 826 C C . ALA A 1 110 ? -1.321 14.015 46.620 1.00 85.50 110 ALA A C 1
ATOM 828 O O . ALA A 1 110 ? -2.258 13.725 47.367 1.00 85.50 110 ALA A O 1
ATOM 829 N N . ASN A 1 111 ? -0.580 15.111 46.793 1.00 77.19 111 ASN A N 1
ATOM 830 C CA . ASN A 1 111 ? -0.934 16.162 47.744 1.00 77.19 111 ASN A CA 1
ATOM 831 C C . ASN A 1 111 ? -2.334 16.720 47.420 1.00 77.19 111 ASN A C 1
ATOM 833 O O . ASN A 1 111 ? -2.773 16.675 46.270 1.00 77.19 111 ASN A O 1
ATOM 837 N N . ASP A 1 112 ? -3.039 17.210 48.439 1.00 79.19 112 ASP A N 1
ATOM 838 C CA . ASP A 1 112 ? -4.408 17.743 48.325 1.00 79.19 112 ASP A CA 1
ATOM 839 C C . ASP A 1 112 ? -5.447 16.733 47.809 1.00 79.19 112 ASP A C 1
ATOM 841 O O . ASP A 1 112 ? -6.478 17.102 47.249 1.00 79.19 112 ASP A O 1
ATOM 845 N N . ASP A 1 113 ? -5.180 15.441 48.022 1.00 81.38 113 ASP A N 1
ATOM 846 C CA . ASP A 1 113 ? -6.103 14.336 47.745 1.00 81.38 113 ASP A CA 1
ATOM 847 C C . ASP A 1 113 ? -6.449 14.160 46.245 1.00 81.38 113 ASP A C 1
ATOM 849 O O . ASP A 1 113 ? -7.368 13.416 45.890 1.00 81.38 113 ASP A O 1
ATOM 853 N N . GLN A 1 114 ? -5.683 14.798 45.347 1.00 84.94 114 GLN A N 1
ATOM 854 C CA . GLN A 1 114 ? -5.847 14.674 43.897 1.00 84.94 114 GLN A CA 1
ATOM 855 C C . GLN A 1 114 ? -5.344 13.317 43.378 1.00 84.94 114 GLN A C 1
ATOM 857 O O . GLN A 1 114 ? -4.320 12.824 43.859 1.00 84.94 114 GLN A O 1
ATOM 862 N N . PRO A 1 115 ? -5.984 12.704 42.363 1.00 91.25 115 PRO A N 1
ATOM 863 C CA . PRO A 1 115 ? -5.489 11.458 41.783 1.00 91.25 115 PRO A CA 1
ATOM 864 C C . PRO A 1 115 ? -4.095 11.631 41.170 1.00 91.25 115 PRO A C 1
ATOM 866 O O . PRO A 1 115 ? -3.904 12.438 40.257 1.00 91.25 115 PRO A O 1
ATOM 869 N N . LEU A 1 116 ? -3.126 10.840 41.648 1.00 91.94 116 LEU A N 1
ATOM 870 C CA . LEU A 1 116 ? -1.711 10.953 41.275 1.00 91.94 116 LEU A CA 1
ATOM 871 C C . LEU A 1 116 ? -1.521 10.889 39.758 1.00 91.94 116 LEU A C 1
ATOM 873 O O . LEU A 1 116 ? -0.760 11.668 39.186 1.00 91.94 116 LEU A O 1
ATOM 877 N N . LEU A 1 117 ? -2.216 9.946 39.122 1.00 92.38 117 LEU A N 1
ATOM 878 C CA . LEU A 1 117 ? -2.104 9.699 37.694 1.00 92.38 117 LEU A CA 1
ATOM 879 C C . LEU A 1 117 ? -2.583 10.903 36.872 1.00 92.38 117 LEU A C 1
ATOM 881 O O . LEU A 1 117 ? -1.873 11.317 35.963 1.00 92.38 117 LEU A O 1
ATOM 885 N N . LEU A 1 118 ? -3.732 11.496 37.217 1.00 93.38 118 LEU A N 1
ATOM 886 C CA . LEU A 1 118 ? -4.289 12.641 36.484 1.00 93.38 118 LEU A CA 1
ATOM 887 C C . LEU A 1 118 ? -3.405 13.879 36.598 1.00 93.38 118 LEU A C 1
ATOM 889 O O . LEU A 1 118 ? -3.181 14.555 35.602 1.00 93.38 118 LEU A O 1
ATOM 893 N N . ALA A 1 119 ? -2.848 14.126 37.784 1.00 92.50 119 ALA A N 1
ATOM 894 C CA . ALA A 1 119 ? -1.921 15.230 37.989 1.00 92.50 119 ALA A CA 1
ATOM 895 C C . ALA A 1 119 ? -0.609 15.045 37.206 1.00 92.50 119 ALA A C 1
ATOM 897 O O . ALA A 1 119 ? -0.076 16.014 36.670 1.00 92.50 119 ALA A O 1
ATOM 898 N N . LYS A 1 120 ? -0.082 13.813 37.119 1.00 92.88 120 LYS A N 1
ATOM 899 C CA . LYS A 1 120 ? 1.154 13.542 36.368 1.00 92.88 120 LYS A CA 1
ATOM 900 C C . LYS A 1 120 ? 0.964 13.640 34.859 1.00 92.88 120 LYS A C 1
ATOM 902 O O . LYS A 1 120 ? 1.788 14.273 34.210 1.00 92.88 120 LYS A O 1
ATOM 907 N N . VAL A 1 121 ? -0.111 13.083 34.294 1.00 93.81 121 VAL A N 1
ATOM 908 C CA . VAL A 1 121 ? -0.301 13.095 32.828 1.00 93.81 121 VAL A CA 1
ATOM 909 C C . VAL A 1 121 ? -0.473 14.506 32.259 1.00 93.81 121 VAL A C 1
ATOM 911 O O . VAL A 1 121 ? -0.118 14.731 31.107 1.00 93.81 121 VAL A O 1
ATOM 914 N N . THR A 1 122 ? -0.934 15.470 33.061 1.00 93.12 122 THR A N 1
ATOM 915 C CA . THR A 1 122 ? -1.001 16.895 32.685 1.00 93.12 122 THR A CA 1
ATOM 916 C C . THR A 1 122 ? 0.298 17.659 32.987 1.00 93.12 122 THR A C 1
ATOM 918 O O . THR A 1 122 ? 0.294 18.883 33.058 1.00 93.12 122 THR A O 1
ATOM 921 N N . GLY A 1 123 ? 1.412 16.960 33.238 1.00 88.00 123 GLY A N 1
ATOM 922 C CA . GLY A 1 123 ? 2.730 17.550 33.500 1.00 88.00 123 GLY A CA 1
ATOM 923 C C . GLY A 1 123 ? 2.963 18.052 34.927 1.00 88.00 123 GLY A C 1
ATOM 924 O O . GLY A 1 123 ? 4.010 18.631 35.212 1.00 88.00 123 GLY A O 1
ATOM 925 N N . GLY A 1 124 ? 2.024 17.821 35.845 1.00 88.06 124 GLY A N 1
ATOM 926 C CA . GLY A 1 124 ? 2.185 18.151 37.258 1.00 88.06 124 GLY A CA 1
ATOM 927 C C . GLY A 1 124 ? 3.092 17.168 38.006 1.00 88.06 124 GLY A C 1
ATOM 928 O O . GLY A 1 124 ? 3.502 16.126 37.492 1.00 88.06 124 GLY A O 1
ATOM 929 N N . LEU A 1 125 ? 3.381 17.489 39.274 1.00 84.00 125 LEU A N 1
ATOM 930 C CA . LEU A 1 125 ? 4.153 16.640 40.201 1.00 84.00 125 LEU A CA 1
ATOM 931 C C . LEU A 1 125 ? 5.515 16.193 39.652 1.00 84.00 125 LEU A C 1
ATOM 933 O O . LEU A 1 125 ? 5.948 15.071 39.937 1.00 84.00 125 LEU A O 1
ATOM 937 N N . ASP A 1 126 ? 6.128 17.046 38.832 1.00 82.19 126 ASP A N 1
ATOM 938 C CA . ASP A 1 126 ? 7.395 16.799 38.149 1.00 82.19 126 ASP A CA 1
ATOM 939 C C . ASP A 1 126 ? 7.405 15.422 37.458 1.00 82.19 126 ASP A C 1
ATOM 941 O O . ASP A 1 126 ? 8.038 14.457 37.892 1.00 82.19 126 ASP A O 1
ATOM 945 N N . HIS A 1 127 ? 6.567 15.263 36.428 1.00 86.75 127 HIS A N 1
ATOM 946 C CA . HIS A 1 127 ? 6.430 13.989 35.714 1.00 86.75 127 HIS A CA 1
ATOM 947 C C . HIS A 1 127 ? 7.724 13.560 34.988 1.00 86.75 127 HIS A C 1
ATOM 949 O O . HIS A 1 127 ? 7.809 12.413 34.555 1.00 86.75 127 HIS A O 1
ATOM 955 N N . GLY A 1 128 ? 8.735 14.430 34.874 1.00 82.56 128 GLY A N 1
ATOM 956 C CA . GLY A 1 128 ? 9.985 14.181 34.145 1.00 82.56 128 GLY A CA 1
ATOM 957 C C . GLY A 1 128 ? 9.809 14.233 32.623 1.00 82.56 128 GLY A C 1
ATOM 958 O O . GLY A 1 128 ? 10.588 14.888 31.944 1.00 82.56 128 GLY A O 1
ATOM 959 N N . GLY A 1 129 ? 8.734 13.632 32.100 1.00 82.62 129 GLY A N 1
ATOM 960 C CA . GLY A 1 129 ? 8.335 13.677 30.685 1.00 82.62 129 GLY A CA 1
ATOM 961 C C . GLY A 1 129 ? 7.453 14.870 30.287 1.00 82.62 129 GLY A C 1
ATOM 962 O O . GLY A 1 129 ? 7.045 14.965 29.135 1.00 82.62 129 GLY A O 1
ATOM 963 N N . GLY A 1 130 ? 7.146 15.779 31.219 1.00 89.25 130 GLY A N 1
ATOM 964 C CA . GLY A 1 130 ? 6.288 16.941 30.963 1.00 89.25 130 GLY A CA 1
ATOM 965 C C . GLY A 1 130 ? 4.802 16.597 30.785 1.00 89.25 130 GLY A C 1
ATOM 966 O O . GLY A 1 130 ? 4.306 15.618 31.344 1.00 89.25 130 GLY A O 1
ATOM 967 N N . GLU A 1 131 ? 4.076 17.450 30.056 1.00 93.75 131 GLU A N 1
ATOM 968 C CA . GLU A 1 131 ? 2.658 17.246 29.728 1.00 93.75 131 GLU A CA 1
ATOM 969 C C . GLU A 1 131 ? 2.511 16.162 28.650 1.00 93.75 131 GLU A C 1
ATOM 971 O O . GLU A 1 131 ? 2.974 16.331 27.525 1.00 93.75 131 GLU A O 1
ATOM 976 N N . VAL A 1 132 ? 1.835 15.063 28.994 1.00 94.56 132 VAL A N 1
ATOM 977 C CA . VAL A 1 132 ? 1.550 13.944 28.080 1.00 94.56 132 VAL A CA 1
ATOM 978 C C . VAL A 1 132 ? 0.141 14.068 27.498 1.00 94.56 132 VAL A C 1
ATOM 980 O O . VAL A 1 132 ? -0.075 13.809 26.318 1.00 94.56 132 VAL A O 1
ATOM 983 N N . LEU A 1 133 ? -0.832 14.481 28.317 1.00 95.44 133 LEU A N 1
ATOM 984 C CA . LEU A 1 133 ? -2.231 14.649 27.931 1.00 95.44 133 LEU A CA 1
ATOM 985 C C . LEU A 1 133 ? -2.733 16.033 28.342 1.00 95.44 133 LEU A C 1
ATOM 987 O O . LEU A 1 133 ? -2.697 16.389 29.518 1.00 95.44 133 LEU A O 1
ATOM 991 N N . LYS A 1 134 ? -3.299 16.772 27.384 1.00 94.50 134 LYS A N 1
ATOM 992 C CA . LYS A 1 134 ? -4.003 18.032 27.663 1.00 94.50 134 LYS A CA 1
ATOM 993 C C . LYS A 1 134 ? -5.296 17.773 28.429 1.00 94.50 134 LYS A C 1
ATOM 995 O O . LYS A 1 134 ? -5.990 16.790 28.152 1.00 94.50 134 LYS A O 1
ATOM 1000 N N . LEU A 1 135 ? -5.661 18.687 29.325 1.00 90.88 135 LEU A N 1
ATOM 1001 C CA . LEU A 1 135 ? -6.833 18.568 30.202 1.00 90.88 135 LEU A CA 1
ATOM 1002 C C . LEU A 1 135 ? -8.169 18.418 29.441 1.00 90.88 135 LEU A C 1
ATOM 1004 O O . LEU A 1 135 ? -9.085 17.749 29.912 1.00 90.88 135 LEU A O 1
ATOM 1008 N N . ASP A 1 136 ? -8.282 19.020 28.257 1.00 90.00 136 ASP A N 1
ATOM 1009 C CA . ASP A 1 136 ? -9.469 18.977 27.392 1.00 90.00 136 ASP A CA 1
ATOM 1010 C C . ASP A 1 136 ? -9.452 17.819 26.375 1.00 90.00 136 ASP A C 1
ATOM 1012 O O . ASP A 1 136 ? -10.424 17.602 25.643 1.00 90.00 136 ASP A O 1
ATOM 1016 N N . SER A 1 137 ? -8.375 17.031 26.339 1.00 94.19 137 SER A N 1
ATOM 1017 C CA . SER A 1 137 ? -8.228 15.938 25.382 1.00 94.19 137 SER A CA 1
ATOM 1018 C C . SER A 1 137 ? -9.171 14.766 25.674 1.00 94.19 137 SER A C 1
ATOM 1020 O O . SER A 1 137 ? -9.572 14.481 26.806 1.00 94.19 137 SER A O 1
ATOM 1022 N N . THR A 1 138 ? -9.513 14.015 24.625 1.00 93.62 138 THR A N 1
ATOM 1023 C CA . THR A 1 138 ? -10.232 12.741 24.772 1.00 93.62 138 THR A CA 1
ATOM 1024 C C . THR A 1 138 ? -9.414 11.726 25.574 1.00 93.62 138 THR A C 1
ATOM 1026 O O . THR A 1 138 ? -9.982 11.034 26.415 1.00 93.62 138 THR A O 1
ATOM 1029 N N . GLY A 1 139 ? -8.088 11.693 25.393 1.00 93.56 139 GLY A N 1
ATOM 1030 C CA . GLY A 1 139 ? -7.198 10.815 26.157 1.00 93.56 139 GLY A CA 1
ATOM 1031 C C . GLY A 1 139 ? -7.263 11.076 27.663 1.00 93.56 139 GLY A C 1
ATOM 1032 O O . GLY A 1 139 ? -7.457 10.139 28.435 1.00 93.56 139 GLY A O 1
ATOM 1033 N N . TYR A 1 140 ? -7.211 12.345 28.086 1.00 95.50 140 TYR A N 1
ATOM 1034 C CA . TYR A 1 140 ? -7.352 12.709 29.501 1.00 95.50 140 TYR A CA 1
ATOM 1035 C C . TYR A 1 140 ? -8.694 12.244 30.079 1.00 95.50 140 TYR A C 1
ATOM 1037 O O . TYR A 1 140 ? -8.732 11.638 31.149 1.00 95.50 140 TYR A O 1
ATOM 1045 N N . ARG A 1 141 ? -9.797 12.452 29.344 1.00 94.69 141 ARG A N 1
ATOM 1046 C CA . ARG A 1 141 ? -11.138 12.009 29.764 1.00 94.69 141 ARG A CA 1
ATOM 1047 C C . ARG A 1 141 ? -11.230 10.491 29.945 1.00 94.69 141 ARG A C 1
ATOM 1049 O O . ARG A 1 141 ? -11.847 10.045 30.907 1.00 94.69 141 ARG A O 1
ATOM 1056 N N . ILE A 1 142 ? -10.589 9.705 29.078 1.00 94.31 142 ILE A N 1
ATOM 1057 C CA . ILE A 1 142 ? -10.554 8.235 29.186 1.00 94.31 142 ILE A CA 1
ATOM 1058 C C . ILE A 1 142 ? -9.803 7.786 30.451 1.00 94.31 142 ILE A C 1
ATOM 1060 O O . ILE A 1 142 ? -10.271 6.888 31.156 1.00 94.31 142 ILE A O 1
ATOM 1064 N N . VAL A 1 143 ? -8.667 8.422 30.770 1.00 94.19 143 VAL A N 1
ATOM 1065 C CA . VAL A 1 143 ? -7.902 8.130 31.997 1.00 94.19 143 VAL A CA 1
ATOM 1066 C C . VAL A 1 143 ? -8.687 8.553 33.242 1.00 94.19 143 VAL A C 1
ATOM 1068 O O . VAL A 1 143 ? -8.758 7.795 34.210 1.00 94.19 143 VAL A O 1
ATOM 1071 N N . ALA A 1 144 ? -9.313 9.731 33.217 1.00 92.06 144 ALA A N 1
ATOM 1072 C CA . ALA A 1 144 ? -10.131 10.238 34.318 1.00 92.06 144 ALA A CA 1
ATOM 1073 C C . ALA A 1 144 ? -11.334 9.335 34.612 1.00 92.06 144 ALA A C 1
ATOM 1075 O O . ALA A 1 144 ? -11.611 9.046 35.776 1.00 92.06 144 ALA A O 1
ATOM 1076 N N . GLU A 1 145 ? -11.997 8.829 33.573 1.00 90.69 145 GLU A N 1
ATOM 1077 C CA . GLU A 1 145 ? -13.086 7.862 33.706 1.00 90.69 145 GLU A CA 1
ATOM 1078 C C . GLU A 1 145 ? -12.603 6.557 34.357 1.00 90.69 145 GLU A C 1
ATOM 1080 O O . GLU A 1 145 ? -13.254 6.039 35.263 1.00 90.69 145 GLU A O 1
ATOM 1085 N N . PHE A 1 146 ? -11.429 6.047 33.972 1.00 91.25 146 PHE A N 1
ATOM 1086 C CA . PHE A 1 146 ? -10.859 4.854 34.603 1.00 91.25 146 PHE A CA 1
ATOM 1087 C C . PHE A 1 146 ? -10.539 5.074 36.092 1.00 91.25 146 PHE A C 1
ATOM 1089 O O . PHE A 1 146 ? -10.928 4.267 36.936 1.00 91.25 146 PHE A O 1
ATOM 1096 N N . VAL A 1 147 ? -9.894 6.194 36.437 1.00 90.62 147 VAL A N 1
ATOM 1097 C CA . VAL A 1 147 ? -9.611 6.582 37.834 1.00 90.62 147 VAL A CA 1
ATOM 1098 C C . VAL A 1 147 ? -10.907 6.729 38.641 1.00 90.62 147 VAL A C 1
ATOM 1100 O O . VAL A 1 147 ? -10.982 6.281 39.790 1.00 90.62 147 VAL A O 1
ATOM 1103 N N . SER A 1 148 ? -11.944 7.318 38.038 1.00 87.62 148 SER A N 1
ATOM 1104 C CA . SER A 1 148 ? -13.267 7.457 38.651 1.00 87.62 148 SER A CA 1
ATOM 1105 C C . SER A 1 148 ? -13.889 6.092 38.954 1.00 87.62 148 SER A C 1
ATOM 1107 O O . SER A 1 148 ? -14.324 5.863 40.083 1.00 87.62 148 SER A O 1
ATOM 1109 N N . ARG A 1 149 ? -13.841 5.154 37.997 1.00 84.25 149 ARG A N 1
ATOM 1110 C CA . ARG A 1 149 ? -14.360 3.783 38.148 1.00 84.25 149 ARG A CA 1
ATOM 1111 C C . ARG A 1 149 ? -13.667 2.982 39.244 1.00 84.25 149 ARG A C 1
ATOM 1113 O O . ARG A 1 149 ? -14.312 2.131 39.848 1.00 84.25 149 ARG A O 1
ATOM 1120 N N . LEU A 1 150 ? -12.385 3.240 39.502 1.00 84.69 150 LEU A N 1
ATOM 1121 C CA . LEU A 1 150 ? -11.653 2.617 40.608 1.00 84.69 150 LEU A CA 1
ATOM 1122 C C . LEU A 1 150 ? -12.007 3.234 41.966 1.00 84.69 150 LEU A C 1
ATOM 1124 O O . LEU A 1 150 ? -12.173 2.516 42.948 1.00 84.69 150 LEU A O 1
ATOM 1128 N N . SER A 1 151 ? -12.117 4.563 42.024 1.00 78.25 151 SER A N 1
ATOM 1129 C CA . SER A 1 151 ? -12.293 5.308 43.283 1.00 78.25 151 SER A CA 1
ATOM 1130 C C . SER A 1 151 ? -13.721 5.238 43.814 1.00 78.25 151 SER A C 1
ATOM 1132 O O . SER A 1 151 ? -13.956 5.174 45.018 1.00 78.25 151 SER A O 1
ATOM 1134 N N . ALA A 1 152 ? -14.684 5.251 42.903 1.00 71.12 152 ALA A N 1
ATOM 1135 C CA . ALA A 1 152 ? -16.068 4.955 43.179 1.00 71.12 152 ALA A CA 1
ATOM 1136 C C . ALA A 1 152 ? -16.421 3.807 42.246 1.00 71.12 152 ALA A C 1
ATOM 1138 O O . ALA A 1 152 ? -16.850 4.079 41.120 1.00 71.12 152 ALA A O 1
ATOM 1139 N N . PRO A 1 153 ? -16.232 2.541 42.680 1.00 60.84 153 PRO A N 1
ATOM 1140 C CA . PRO A 1 153 ? -16.779 1.408 41.967 1.00 60.84 153 PRO A CA 1
ATOM 1141 C C . PRO A 1 153 ? -18.258 1.699 41.840 1.00 60.84 153 PRO A C 1
ATOM 1143 O O . PRO A 1 153 ? -19.031 1.559 42.791 1.00 60.84 153 PRO A O 1
ATOM 1146 N N . ARG A 1 154 ? -18.657 2.185 40.665 1.00 52.12 154 ARG A N 1
ATOM 1147 C CA . ARG A 1 154 ? -20.046 2.164 40.294 1.00 52.12 154 ARG A CA 1
ATOM 1148 C C . ARG A 1 154 ? -20.337 0.679 40.370 1.00 52.12 154 ARG A C 1
ATOM 1150 O O . ARG A 1 154 ? -19.921 -0.093 39.507 1.00 52.12 154 ARG A O 1
ATOM 1157 N N . THR A 1 155 ? -21.100 0.289 41.382 1.00 47.66 155 THR A N 1
ATOM 1158 C CA . THR A 1 155 ? -22.202 -0.609 41.118 1.00 47.66 155 THR A CA 1
ATOM 1159 C C . THR A 1 155 ? -23.017 0.089 40.032 1.00 47.66 155 THR A C 1
ATOM 1161 O O . THR A 1 155 ? -24.049 0.708 40.264 1.00 47.66 155 THR A O 1
ATOM 1164 N N . LEU A 1 156 ? -22.522 -0.006 38.788 1.00 45.59 156 LEU A N 1
ATOM 1165 C CA . LEU A 1 156 ? -23.410 -0.254 37.683 1.00 45.59 156 LEU A CA 1
ATOM 1166 C C . LEU A 1 156 ? -24.311 -1.342 38.251 1.00 45.59 156 LEU A C 1
ATOM 1168 O O . LEU A 1 156 ? -23.768 -2.327 38.780 1.00 45.59 156 LEU A O 1
ATOM 1172 N N . PRO A 1 157 ? -25.634 -1.130 38.292 1.00 44.12 157 PRO A N 1
ATOM 1173 C CA . PRO A 1 157 ? -26.531 -2.227 38.572 1.00 44.12 157 PRO A CA 1
ATOM 1174 C C . PRO A 1 157 ? -25.958 -3.427 37.825 1.00 44.12 157 PRO A C 1
ATOM 1176 O O . PRO A 1 157 ? -25.639 -3.323 36.646 1.00 44.12 157 PRO A O 1
ATOM 1179 N N . SER A 1 158 ? -25.704 -4.530 38.515 1.00 44.84 158 SER A N 1
ATOM 1180 C CA . SER A 1 158 ? -25.226 -5.751 37.864 1.00 44.84 158 SER A CA 1
ATOM 1181 C C . SER A 1 158 ? -26.263 -6.296 36.868 1.00 44.84 158 SER A C 1
ATOM 1183 O O . SER A 1 158 ? -26.018 -7.278 36.176 1.00 44.84 158 SER A O 1
ATOM 1185 N N . GLY A 1 159 ? -27.413 -5.630 36.737 1.00 45.28 159 GLY A N 1
ATOM 1186 C CA . GLY A 1 159 ? -28.225 -5.680 35.542 1.00 45.28 159 GLY A CA 1
ATOM 1187 C C . GLY A 1 159 ? -27.531 -4.953 34.397 1.00 45.28 159 GLY A C 1
ATOM 1188 O O . GLY A 1 159 ? -27.241 -3.763 34.490 1.00 45.28 159 GLY A O 1
ATOM 1189 N N . ARG A 1 160 ? -27.358 -5.674 33.282 1.00 45.22 160 ARG A N 1
ATOM 1190 C CA . ARG A 1 160 ? -27.463 -5.132 31.915 1.00 45.22 160 ARG A CA 1
ATOM 1191 C C . ARG A 1 160 ? -28.124 -3.759 31.969 1.00 45.22 160 ARG A C 1
ATOM 1193 O O . ARG A 1 160 ? -29.208 -3.708 32.554 1.00 45.22 160 ARG A O 1
ATOM 1200 N N . TYR A 1 161 ? -27.500 -2.707 31.416 1.00 49.38 161 TYR A N 1
ATOM 1201 C CA . TYR A 1 161 ? -28.170 -1.418 31.202 1.00 49.38 161 TYR A CA 1
ATOM 1202 C C . TYR A 1 161 ? -29.626 -1.730 30.910 1.00 49.38 161 TYR A C 1
ATOM 1204 O O . TYR A 1 161 ? -29.889 -2.442 29.936 1.00 49.38 161 TYR A O 1
ATOM 1212 N N . ALA A 1 162 ? -30.523 -1.386 31.839 1.00 52.12 162 ALA A N 1
ATOM 1213 C CA . ALA A 1 162 ? -31.925 -1.655 31.628 1.00 52.12 162 ALA A CA 1
ATOM 1214 C C . ALA A 1 162 ? -32.247 -0.770 30.438 1.00 52.12 162 ALA A C 1
ATOM 1216 O O . ALA A 1 162 ? -32.333 0.448 30.587 1.00 52.12 162 ALA A O 1
ATOM 1217 N N . VAL A 1 163 ? -32.249 -1.377 29.247 1.00 56.66 163 VAL A N 1
ATOM 1218 C CA . VAL A 1 163 ? -32.802 -0.778 28.048 1.00 56.66 163 VAL A CA 1
ATOM 1219 C C . VAL A 1 163 ? -34.155 -0.327 28.535 1.00 56.66 163 VAL A C 1
ATOM 1221 O O . VAL A 1 163 ? -34.929 -1.171 28.996 1.00 56.66 163 VAL A O 1
ATOM 1224 N N . ASP A 1 164 ? -34.356 0.987 28.599 1.00 63.25 164 ASP A N 1
ATOM 1225 C CA . ASP A 1 164 ? -35.656 1.521 28.952 1.00 63.25 164 ASP A CA 1
ATOM 1226 C C . ASP A 1 164 ? -36.636 0.786 28.031 1.00 63.25 164 ASP A C 1
ATOM 1228 O O . ASP A 1 164 ? -36.494 0.885 26.811 1.00 63.25 164 ASP A O 1
ATOM 1232 N N . PRO A 1 165 ? -37.544 -0.044 28.574 1.00 64.50 165 PRO A N 1
ATOM 1233 C CA . PRO A 1 165 ? -38.397 -0.888 27.749 1.00 64.50 165 PRO A CA 1
ATOM 1234 C C . PRO A 1 165 ? -39.335 -0.052 26.868 1.00 64.50 165 PRO A C 1
ATOM 1236 O O . PRO A 1 165 ? -39.995 -0.602 25.990 1.00 64.50 165 PRO A O 1
ATOM 1239 N N . VAL A 1 166 ? -39.397 1.261 27.114 1.00 76.56 166 VAL A N 1
ATOM 1240 C CA . VAL A 1 166 ? -40.158 2.252 26.358 1.00 76.56 166 VAL A CA 1
ATOM 1241 C C . VAL A 1 166 ? -39.258 3.094 25.444 1.00 76.56 166 VAL A C 1
ATOM 1243 O O . VAL A 1 166 ? -39.772 3.784 24.564 1.00 76.56 166 VAL A O 1
ATOM 1246 N N . ALA A 1 167 ? -37.931 3.048 25.604 1.00 74.62 167 ALA A N 1
ATOM 1247 C CA . ALA A 1 167 ? -37.040 3.750 24.695 1.00 74.62 167 ALA A CA 1
ATOM 1248 C C . ALA A 1 167 ? -37.111 3.106 23.305 1.00 74.62 167 ALA A C 1
ATOM 1250 O O . ALA A 1 167 ? -37.071 1.875 23.185 1.00 74.62 167 ALA A O 1
ATOM 1251 N N . PRO A 1 168 ? -37.198 3.923 22.243 1.00 75.94 168 PRO A N 1
ATOM 1252 C CA . PRO A 1 168 ? -37.113 3.405 20.893 1.00 75.94 168 PRO A CA 1
ATOM 1253 C C . PRO A 1 168 ? -35.774 2.669 20.708 1.00 75.94 168 PRO A C 1
ATOM 1255 O O . PRO A 1 168 ? -34.770 3.049 21.327 1.00 75.94 168 PRO A O 1
ATOM 1258 N N . PRO A 1 169 ? -35.728 1.611 19.878 1.00 78.75 169 PRO A N 1
ATOM 1259 C CA . PRO A 1 169 ? -34.476 0.953 19.523 1.00 78.75 169 PRO A CA 1
ATOM 1260 C C . PRO A 1 169 ? -33.404 1.973 19.120 1.00 78.75 169 PRO A C 1
ATOM 1262 O O . PRO A 1 169 ? -33.711 2.991 18.509 1.00 78.75 169 PRO A O 1
ATOM 1265 N N . PHE A 1 170 ? -32.130 1.696 19.409 1.00 79.12 170 PHE A N 1
ATOM 1266 C CA . PHE A 1 170 ? -31.027 2.613 19.069 1.00 79.12 170 PHE A CA 1
ATOM 1267 C C . PHE A 1 170 ? -31.010 3.023 17.581 1.00 79.12 170 PHE A C 1
ATOM 1269 O O . PHE A 1 170 ? -30.593 4.126 17.243 1.00 79.12 170 PHE A O 1
ATOM 1276 N N . PHE A 1 171 ? -31.498 2.141 16.706 1.00 83.19 171 PHE A N 1
ATOM 1277 C CA . PHE A 1 171 ? -31.626 2.355 15.264 1.00 83.19 171 PHE A CA 1
ATOM 1278 C C . PHE A 1 171 ? -33.069 2.646 14.819 1.00 83.19 171 PHE A C 1
ATOM 1280 O O . PHE A 1 171 ? -33.411 2.413 13.661 1.00 83.19 171 PHE A O 1
ATOM 1287 N N . ASP A 1 172 ? -33.940 3.113 15.713 1.00 85.00 172 ASP A N 1
ATOM 1288 C CA . ASP A 1 172 ? -35.300 3.491 15.334 1.00 85.00 172 ASP A CA 1
ATOM 1289 C C . ASP A 1 172 ? -35.277 4.608 14.282 1.00 85.00 172 ASP A C 1
ATOM 1291 O O . ASP A 1 172 ? -34.515 5.572 14.375 1.00 85.00 172 ASP A O 1
ATOM 1295 N N . GLY A 1 173 ? -36.070 4.436 13.227 1.00 86.62 173 GLY A N 1
ATOM 1296 C CA . GLY A 1 173 ? -36.043 5.296 12.041 1.00 86.62 173 GLY A CA 1
ATOM 1297 C C . GLY A 1 173 ? -34.872 5.064 11.071 1.00 86.62 173 GLY A C 1
ATOM 1298 O O . GLY A 1 173 ? -34.849 5.694 10.012 1.00 86.62 173 GLY A O 1
ATOM 1299 N N . VAL A 1 174 ? -33.928 4.159 11.360 1.00 89.06 174 VAL A N 1
ATOM 1300 C CA . VAL A 1 174 ? -32.890 3.762 10.395 1.00 89.06 174 VAL A CA 1
ATOM 1301 C C . VAL A 1 174 ? -33.462 2.726 9.434 1.00 89.06 174 VAL A C 1
ATOM 1303 O O . VAL A 1 174 ? -33.873 1.637 9.827 1.00 89.06 174 VAL A O 1
ATOM 1306 N N . VAL A 1 175 ? -33.456 3.064 8.146 1.00 88.69 175 VAL A N 1
ATOM 1307 C CA . VAL A 1 175 ? -33.874 2.166 7.067 1.00 88.69 175 VAL A CA 1
ATOM 1308 C C . VAL A 1 175 ? -32.62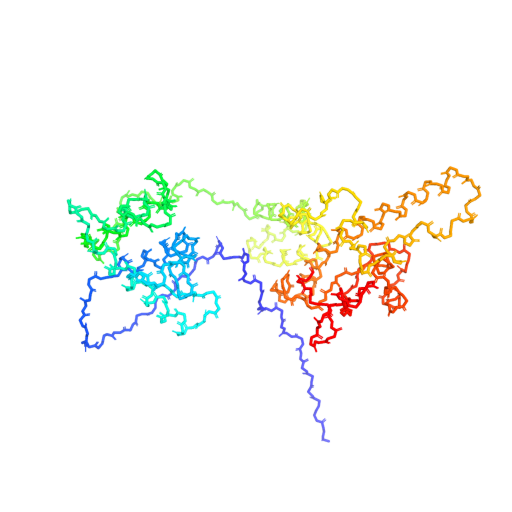9 1.616 6.382 1.00 88.69 175 VAL A C 1
ATOM 1310 O O . VAL A 1 175 ? -31.781 2.377 5.913 1.00 88.69 175 VAL A O 1
ATOM 1313 N N . MET A 1 176 ? -32.515 0.289 6.335 1.00 88.31 176 MET A N 1
ATOM 1314 C CA . MET A 1 176 ? -31.439 -0.387 5.612 1.00 88.31 176 MET A CA 1
ATOM 1315 C C . MET A 1 176 ? -31.642 -0.249 4.102 1.00 88.31 176 MET A C 1
ATOM 1317 O O . MET A 1 176 ? -32.772 -0.189 3.620 1.00 88.31 176 MET A O 1
ATOM 1321 N N . LEU A 1 177 ? -30.534 -0.202 3.360 1.00 92.88 177 LEU A N 1
ATOM 1322 C CA . LEU A 1 177 ? -30.568 -0.214 1.898 1.00 92.88 177 LEU A CA 1
ATOM 1323 C C . LEU A 1 177 ? -31.204 -1.514 1.393 1.00 92.88 177 LEU A C 1
ATOM 1325 O O . LEU A 1 177 ? -30.958 -2.578 1.959 1.00 92.88 177 LEU A O 1
ATOM 1329 N N . ASP A 1 178 ? -31.969 -1.426 0.305 1.00 94.19 178 ASP A N 1
ATOM 1330 C CA . ASP A 1 178 ? -32.441 -2.620 -0.399 1.00 94.19 178 ASP A CA 1
ATOM 1331 C C . ASP A 1 178 ? -31.292 -3.325 -1.145 1.00 94.19 178 ASP A C 1
ATOM 1333 O O . ASP A 1 178 ? -30.255 -2.721 -1.437 1.00 94.19 178 ASP A O 1
ATOM 1337 N N . ASP A 1 179 ? -31.471 -4.602 -1.491 1.00 95.56 179 ASP A N 1
ATOM 1338 C CA . ASP A 1 179 ? -30.404 -5.422 -2.083 1.00 95.56 179 ASP A CA 1
ATOM 1339 C C . ASP A 1 179 ? -29.854 -4.838 -3.397 1.00 95.56 179 ASP A C 1
ATOM 1341 O O . ASP A 1 179 ? -28.658 -4.936 -3.687 1.00 95.56 179 ASP A O 1
ATOM 1345 N N . ARG A 1 180 ? -30.695 -4.158 -4.188 1.00 96.19 180 ARG A N 1
ATOM 1346 C CA . ARG A 1 180 ? -30.270 -3.498 -5.429 1.00 96.19 180 ARG A CA 1
ATOM 1347 C C . ARG A 1 180 ? -29.419 -2.262 -5.132 1.00 96.19 180 ARG A C 1
ATOM 1349 O O . ARG A 1 180 ? -28.445 -2.004 -5.848 1.00 96.19 180 ARG A O 1
ATOM 1356 N N . GLN A 1 181 ? -29.764 -1.485 -4.108 1.00 96.81 181 GLN A N 1
ATOM 1357 C CA . GLN A 1 181 ? -28.954 -0.361 -3.634 1.00 96.81 181 GLN A CA 1
ATOM 1358 C C . GLN A 1 181 ? -27.625 -0.831 -3.032 1.00 96.81 181 GLN A C 1
ATOM 1360 O O . GLN A 1 181 ? -26.589 -0.223 -3.319 1.00 96.81 181 GLN A O 1
ATOM 1365 N N . VAL A 1 182 ? -27.637 -1.922 -2.259 1.00 96.31 182 VAL A N 1
ATOM 1366 C CA . VAL A 1 182 ? -26.427 -2.559 -1.718 1.00 96.31 182 VAL A CA 1
ATOM 1367 C C . VAL A 1 182 ? -25.507 -2.992 -2.855 1.00 96.31 182 VAL A C 1
ATOM 1369 O O . VAL A 1 182 ? -24.349 -2.575 -2.883 1.00 96.31 182 VAL A O 1
ATOM 1372 N N . LEU A 1 183 ? -26.029 -3.730 -3.841 1.00 98.00 183 LEU A N 1
ATOM 1373 C CA . LEU A 1 183 ? -25.268 -4.168 -5.011 1.00 98.00 183 LEU A CA 1
ATOM 1374 C C . LEU A 1 183 ? -24.653 -2.978 -5.758 1.00 98.00 183 LEU A C 1
ATOM 1376 O O . LEU A 1 183 ? -23.454 -2.970 -6.028 1.00 98.00 183 LEU A O 1
ATOM 1380 N N . ARG A 1 184 ? -25.445 -1.934 -6.043 1.00 98.00 184 ARG A N 1
ATOM 1381 C CA . ARG A 1 184 ? -24.946 -0.723 -6.716 1.00 98.00 184 ARG A CA 1
ATOM 1382 C C . ARG A 1 184 ? -23.800 -0.071 -5.951 1.00 98.00 184 ARG A C 1
ATOM 1384 O O . ARG A 1 184 ? -22.828 0.360 -6.569 1.00 98.00 184 ARG A O 1
ATOM 1391 N N . ARG A 1 185 ? -23.922 0.049 -4.629 1.00 97.75 185 ARG A N 1
ATOM 1392 C CA . ARG A 1 185 ? -22.876 0.645 -3.794 1.00 97.75 185 ARG A CA 1
ATOM 1393 C C . ARG A 1 185 ? -21.618 -0.220 -3.792 1.00 97.75 185 ARG A C 1
ATOM 1395 O O . ARG A 1 185 ? -20.523 0.325 -3.904 1.00 97.75 185 ARG A O 1
ATOM 1402 N N . ALA A 1 186 ? -21.773 -1.538 -3.709 1.00 96.62 186 ALA A N 1
ATOM 1403 C CA . ALA A 1 186 ? -20.657 -2.469 -3.687 1.00 96.62 186 ALA A CA 1
ATOM 1404 C C . ALA A 1 186 ? -19.867 -2.457 -5.004 1.00 96.62 186 ALA A C 1
ATOM 1406 O O . ALA A 1 186 ? -18.655 -2.262 -4.968 1.00 96.62 186 ALA A O 1
ATOM 1407 N N . THR A 1 187 ? -20.523 -2.560 -6.167 1.00 97.69 187 THR A N 1
ATOM 1408 C CA . THR A 1 187 ? -19.815 -2.562 -7.464 1.00 97.69 187 THR A CA 1
ATOM 1409 C C . THR A 1 187 ? -19.135 -1.226 -7.764 1.00 97.69 187 THR A C 1
ATOM 1411 O O . THR A 1 187 ? -18.052 -1.207 -8.344 1.00 97.69 187 THR A O 1
ATOM 1414 N N . LEU A 1 188 ? -19.729 -0.104 -7.339 1.00 96.94 188 LEU A N 1
ATOM 1415 C CA . LEU A 1 188 ? -19.098 1.213 -7.451 1.00 96.94 188 LEU A CA 1
ATOM 1416 C C . LEU A 1 188 ? -17.859 1.320 -6.560 1.00 96.94 188 LEU A C 1
ATOM 1418 O O . LEU A 1 188 ? -16.829 1.817 -7.004 1.00 96.94 188 LEU A O 1
ATOM 1422 N N . SER A 1 189 ? -17.954 0.850 -5.316 1.00 95.62 189 SER A N 1
ATOM 1423 C CA . SER A 1 189 ? -16.839 0.918 -4.372 1.00 95.62 189 SER A CA 1
ATOM 1424 C C . SER A 1 189 ? -15.682 0.018 -4.800 1.00 95.62 189 SER A C 1
ATOM 1426 O O . SER A 1 189 ? -14.536 0.460 -4.771 1.00 95.62 189 SER A O 1
ATOM 1428 N N . LEU A 1 190 ? -15.990 -1.221 -5.194 1.00 96.75 190 LEU A N 1
ATOM 1429 C CA . LEU A 1 190 ? -15.001 -2.261 -5.466 1.00 96.75 190 LEU A CA 1
ATOM 1430 C C . LEU A 1 190 ? -14.426 -2.178 -6.877 1.00 96.75 190 LEU A C 1
ATOM 1432 O O . LEU A 1 190 ? -13.231 -2.353 -7.025 1.00 96.75 190 LEU A O 1
ATOM 1436 N N . ALA A 1 191 ? -15.239 -1.893 -7.895 1.00 96.69 191 ALA A N 1
ATOM 1437 C CA . ALA A 1 191 ? -14.816 -1.962 -9.298 1.00 96.69 191 ALA A CA 1
ATOM 1438 C C . ALA A 1 191 ? -15.101 -0.677 -10.095 1.00 96.69 191 ALA A C 1
ATOM 1440 O O . ALA A 1 191 ? -14.948 -0.655 -11.312 1.00 96.69 191 ALA A O 1
ATOM 1441 N N . GLY A 1 192 ? -15.568 0.400 -9.450 1.00 95.94 192 GLY A N 1
ATOM 1442 C CA . GLY A 1 192 ? -15.800 1.685 -10.120 1.00 95.94 192 GLY A CA 1
ATOM 1443 C C . GLY A 1 192 ? -16.889 1.653 -11.201 1.00 95.94 192 GLY A C 1
ATOM 1444 O O . GLY A 1 192 ? -16.992 2.585 -11.997 1.00 95.94 192 GLY A O 1
ATOM 1445 N N . ARG A 1 193 ? -17.722 0.603 -11.243 1.00 96.44 193 ARG A N 1
ATOM 1446 C CA . ARG A 1 193 ? -18.736 0.397 -12.288 1.00 96.44 193 ARG A CA 1
ATOM 1447 C C . ARG A 1 193 ? -20.137 0.183 -11.729 1.00 96.44 193 ARG A C 1
ATOM 1449 O O . ARG A 1 193 ? -20.342 -0.184 -10.570 1.00 96.44 193 ARG A O 1
ATOM 1456 N N . LEU A 1 194 ? -21.130 0.393 -12.589 1.00 97.81 194 LEU A N 1
ATOM 1457 C CA . LEU A 1 194 ? -22.513 0.040 -12.280 1.00 97.81 194 LEU A CA 1
ATOM 1458 C C . LEU A 1 194 ? -22.718 -1.484 -12.320 1.00 97.81 194 LEU A C 1
ATOM 1460 O O . LEU A 1 194 ? -21.988 -2.174 -13.041 1.00 97.81 194 LEU A O 1
ATOM 1464 N N . PRO A 1 195 ? -23.726 -2.006 -11.598 1.00 98.06 195 PRO A N 1
ATOM 1465 C CA . PRO A 1 195 ? -24.105 -3.405 -11.714 1.00 98.06 195 PRO A CA 1
ATOM 1466 C C . PRO A 1 195 ? -24.517 -3.763 -13.140 1.00 98.06 195 PRO A C 1
ATOM 1468 O O . PRO A 1 195 ? -25.189 -2.981 -13.821 1.00 98.06 195 PRO A O 1
ATOM 1471 N N . THR A 1 196 ? -24.146 -4.957 -13.585 1.00 98.12 196 THR A N 1
ATOM 1472 C CA . THR A 1 196 ? -24.589 -5.496 -14.870 1.00 98.12 196 THR A CA 1
ATOM 1473 C C . THR A 1 196 ? -26.051 -5.939 -14.797 1.00 98.12 196 THR A C 1
ATOM 1475 O O . THR A 1 196 ? -26.591 -6.225 -13.728 1.00 98.12 196 THR A O 1
ATOM 1478 N N . GLN A 1 197 ? -26.701 -6.074 -15.956 1.00 98.12 197 GLN A N 1
ATOM 1479 C CA . GLN A 1 197 ? -28.081 -6.572 -16.018 1.00 98.12 197 GLN A CA 1
ATOM 1480 C C . GLN A 1 197 ? -28.223 -7.992 -15.445 1.00 98.12 197 GLN A C 1
ATOM 1482 O O . GLN A 1 197 ? -29.265 -8.307 -14.879 1.00 98.12 197 GLN A O 1
ATOM 1487 N N . ARG A 1 198 ? -27.185 -8.837 -15.553 1.00 97.94 198 ARG A N 1
ATOM 1488 C CA . ARG A 1 198 ? -27.191 -10.180 -14.949 1.00 97.94 198 ARG A CA 1
ATOM 1489 C C . ARG A 1 198 ? -27.120 -10.125 -13.427 1.00 97.94 198 ARG A C 1
ATOM 1491 O O . ARG A 1 198 ? -27.861 -10.849 -12.780 1.00 97.94 198 ARG A O 1
ATOM 1498 N N . GLU A 1 199 ? -26.268 -9.269 -12.869 1.00 98.25 199 GLU A N 1
ATOM 1499 C CA . GLU A 1 199 ? -26.152 -9.093 -11.413 1.00 98.25 199 GLU A CA 1
ATOM 1500 C C . GLU A 1 199 ? -27.460 -8.548 -10.823 1.00 98.25 199 GLU A C 1
ATOM 1502 O O . GLU A 1 199 ? -27.945 -9.045 -9.810 1.00 98.25 199 GLU A O 1
ATOM 1507 N N . LEU A 1 200 ? -28.081 -7.574 -11.503 1.00 98.12 200 LEU A N 1
ATOM 1508 C CA . LEU A 1 200 ? -29.383 -7.028 -11.113 1.00 98.12 200 LEU A CA 1
ATOM 1509 C C . LEU A 1 200 ? -30.496 -8.079 -11.167 1.00 98.12 200 LEU A C 1
ATOM 1511 O O . LEU A 1 200 ? -31.328 -8.115 -10.265 1.00 98.12 200 LEU A O 1
ATOM 1515 N N . ALA A 1 201 ? -30.516 -8.926 -12.201 1.00 98.00 201 ALA A N 1
ATOM 1516 C CA . ALA A 1 201 ? -31.472 -10.026 -12.297 1.00 98.00 201 ALA A CA 1
ATOM 1517 C C . ALA A 1 201 ? -31.252 -11.055 -11.177 1.00 98.00 201 ALA A C 1
ATOM 1519 O O . ALA A 1 201 ? -32.200 -11.421 -10.495 1.00 98.00 201 ALA A O 1
ATOM 1520 N N . ALA A 1 202 ? -29.999 -11.441 -10.913 1.00 97.69 202 ALA A N 1
ATOM 1521 C CA . ALA A 1 202 ? -29.667 -12.401 -9.862 1.00 97.69 202 ALA A CA 1
ATOM 1522 C C . ALA A 1 202 ? -30.117 -11.931 -8.468 1.00 97.69 202 ALA A C 1
ATOM 1524 O O . ALA A 1 202 ? -30.688 -12.723 -7.719 1.00 97.69 202 ALA A O 1
ATOM 1525 N N . VAL A 1 203 ? -29.914 -10.648 -8.144 1.00 97.31 203 VAL A N 1
ATOM 1526 C CA . VAL A 1 203 ? -30.413 -10.041 -6.898 1.00 97.31 203 VAL A CA 1
ATOM 1527 C C . VAL A 1 203 ? -31.935 -9.891 -6.903 1.00 97.31 203 VAL A C 1
ATOM 1529 O O . VAL A 1 203 ? -32.565 -10.070 -5.869 1.00 97.31 203 VAL A O 1
ATOM 1532 N N . SER A 1 204 ? -32.558 -9.598 -8.046 1.00 96.75 204 SER A N 1
ATOM 1533 C CA . SER A 1 204 ? -34.023 -9.551 -8.136 1.00 96.75 204 SER A CA 1
ATOM 1534 C C . SER A 1 204 ? -34.667 -10.912 -7.860 1.00 96.75 204 SER A C 1
ATOM 1536 O O . SER A 1 204 ? -35.739 -10.957 -7.262 1.00 96.75 204 SER A O 1
ATOM 1538 N N . ASP A 1 205 ? -34.033 -11.998 -8.305 1.00 96.75 205 ASP A N 1
ATOM 1539 C CA . ASP A 1 205 ? -34.577 -13.353 -8.194 1.00 96.75 205 ASP A CA 1
ATOM 1540 C C . ASP A 1 205 ? -34.278 -13.998 -6.831 1.00 96.75 205 ASP A C 1
ATOM 1542 O O . ASP A 1 205 ? -35.102 -14.752 -6.319 1.00 96.75 205 ASP A O 1
ATOM 1546 N N . ASN A 1 206 ? -33.114 -13.703 -6.238 1.00 96.38 206 ASN A N 1
ATOM 1547 C CA . ASN A 1 206 ? -32.613 -14.404 -5.045 1.00 96.38 206 ASN A CA 1
ATOM 1548 C C . ASN A 1 206 ? -32.292 -13.472 -3.860 1.00 96.38 206 ASN A C 1
ATOM 1550 O O . ASN A 1 206 ? -31.796 -13.929 -2.832 1.00 96.38 206 ASN A O 1
ATOM 1554 N N . GLY A 1 207 ? -32.538 -12.166 -3.985 1.00 94.94 207 GLY A N 1
ATOM 1555 C CA . GLY A 1 207 ? -32.230 -11.180 -2.949 1.00 94.94 207 GLY A CA 1
ATOM 1556 C C . GLY A 1 207 ? -30.752 -11.170 -2.548 1.00 94.94 207 GLY A C 1
ATOM 1557 O O . GLY A 1 207 ? -29.849 -11.372 -3.368 1.00 94.94 207 GLY A O 1
ATOM 1558 N N . SER A 1 208 ? -30.506 -10.952 -1.257 1.00 93.88 208 SER A N 1
ATOM 1559 C CA . SER A 1 208 ? -29.167 -10.890 -0.665 1.00 93.88 208 SER A CA 1
ATOM 1560 C C . SER A 1 208 ? -28.352 -12.185 -0.778 1.00 93.88 208 SER A C 1
ATOM 1562 O O . SER A 1 208 ? -27.123 -12.118 -0.747 1.00 93.88 208 SER A O 1
ATOM 1564 N N . GLU A 1 209 ? -28.981 -13.347 -0.994 1.00 96.62 209 GLU A N 1
ATOM 1565 C CA . GLU A 1 209 ? -28.272 -14.624 -1.174 1.00 96.62 209 GLU A CA 1
ATOM 1566 C C . GLU A 1 209 ? -27.424 -14.655 -2.457 1.00 96.62 209 GLU A C 1
ATOM 1568 O O . GLU A 1 209 ? -26.433 -15.382 -2.524 1.00 96.62 209 GLU A O 1
ATOM 1573 N N . ALA A 1 210 ? -27.755 -13.833 -3.461 1.00 96.88 210 ALA A N 1
ATOM 1574 C CA . ALA A 1 210 ? -26.947 -13.699 -4.675 1.00 96.88 210 ALA A CA 1
ATOM 1575 C C . ALA A 1 210 ? -25.680 -12.849 -4.478 1.00 96.88 210 ALA A C 1
ATOM 1577 O O . ALA A 1 210 ? -24.747 -12.954 -5.278 1.00 96.88 210 ALA A O 1
ATOM 1578 N N . LEU A 1 211 ? -25.630 -11.996 -3.447 1.00 96.00 211 LEU A N 1
ATOM 1579 C CA . LEU A 1 211 ? -24.554 -11.015 -3.281 1.00 96.00 211 LEU A CA 1
ATOM 1580 C C . LEU A 1 211 ? -23.164 -11.651 -3.139 1.00 96.00 211 LEU A C 1
ATOM 1582 O O . LEU A 1 211 ? -22.275 -11.187 -3.848 1.00 96.00 211 LEU A O 1
ATOM 1586 N N . PRO A 1 212 ? -22.930 -12.691 -2.312 1.00 97.19 212 PRO A N 1
ATOM 1587 C CA . PRO A 1 212 ? -21.586 -13.244 -2.132 1.00 97.19 212 PRO A CA 1
ATOM 1588 C C . PRO A 1 212 ? -20.933 -13.674 -3.450 1.00 97.19 212 PRO A C 1
ATOM 1590 O O . PRO A 1 212 ? -19.845 -13.212 -3.769 1.00 97.19 212 PRO A O 1
ATOM 1593 N N . ALA A 1 213 ? -21.643 -14.449 -4.277 1.00 97.69 213 ALA A N 1
ATOM 1594 C CA . ALA A 1 213 ? -21.118 -14.916 -5.560 1.00 97.69 213 ALA A CA 1
ATOM 1595 C C . ALA A 1 213 ? -20.872 -13.769 -6.557 1.00 97.69 213 ALA A C 1
ATOM 1597 O O . ALA A 1 213 ? -19.936 -13.828 -7.354 1.00 97.69 213 ALA A O 1
ATOM 1598 N N . ILE A 1 214 ? -21.701 -12.717 -6.520 1.00 98.19 214 ILE A N 1
ATOM 1599 C CA . ILE A 1 214 ? -21.487 -11.517 -7.337 1.00 98.19 214 ILE A CA 1
ATOM 1600 C C . ILE A 1 214 ? -20.230 -10.780 -6.875 1.00 98.19 214 ILE A C 1
ATOM 1602 O O . ILE A 1 214 ? -19.416 -10.397 -7.708 1.00 98.19 214 ILE A O 1
ATOM 1606 N N . LEU A 1 215 ? -20.061 -10.580 -5.567 1.00 97.44 215 LEU A N 1
ATOM 1607 C CA . LEU A 1 215 ? -18.899 -9.881 -5.020 1.00 97.44 215 LEU A CA 1
ATOM 1608 C C . LEU A 1 215 ? -17.607 -10.656 -5.278 1.00 97.44 215 LEU A C 1
ATOM 1610 O O . LEU A 1 215 ? -16.624 -10.037 -5.675 1.00 97.44 215 LEU A O 1
ATOM 1614 N N . ASP A 1 216 ? -17.624 -11.982 -5.140 1.00 97.12 216 ASP A N 1
ATOM 1615 C CA . ASP A 1 216 ? -16.490 -12.839 -5.494 1.00 97.12 216 ASP A CA 1
ATOM 1616 C C . ASP A 1 216 ? -16.096 -12.644 -6.963 1.00 97.12 216 ASP A C 1
ATOM 1618 O O . ASP A 1 216 ? -14.924 -12.443 -7.267 1.00 97.12 216 ASP A O 1
ATOM 1622 N N . ALA A 1 217 ? -17.071 -12.618 -7.879 1.00 97.75 217 ALA A N 1
ATOM 1623 C CA . ALA A 1 217 ? -16.804 -12.357 -9.290 1.00 97.75 217 ALA A CA 1
ATOM 1624 C C . ALA A 1 217 ? -16.237 -10.944 -9.517 1.00 97.75 217 ALA A C 1
ATOM 1626 O O . ALA A 1 217 ? -15.222 -10.798 -10.196 1.00 97.75 217 ALA A O 1
ATOM 1627 N N . VAL A 1 218 ? -16.836 -9.918 -8.902 1.00 98.00 218 VAL A N 1
ATOM 1628 C CA . VAL A 1 218 ? -16.377 -8.521 -8.995 1.00 98.00 218 VAL A CA 1
ATOM 1629 C C . VAL A 1 218 ? -14.925 -8.386 -8.529 1.00 98.00 218 VAL A C 1
ATOM 1631 O O . VAL A 1 218 ? -14.142 -7.708 -9.186 1.00 98.00 218 VAL A O 1
ATOM 1634 N N . MET A 1 219 ? -14.541 -9.060 -7.441 1.00 96.44 219 MET A N 1
ATOM 1635 C CA . MET A 1 219 ? -13.180 -9.026 -6.883 1.00 96.44 219 MET A CA 1
ATOM 1636 C C . MET A 1 219 ? -12.137 -9.800 -7.710 1.00 96.44 219 MET A C 1
ATOM 1638 O O . MET A 1 219 ? -10.966 -9.841 -7.339 1.00 96.44 219 MET A O 1
ATOM 1642 N N . THR A 1 220 ? -12.537 -10.391 -8.838 1.00 96.44 220 THR A N 1
ATOM 1643 C CA . THR A 1 220 ? -11.624 -11.011 -9.816 1.00 96.44 220 THR A CA 1
ATOM 1644 C C . THR A 1 220 ? -11.508 -10.213 -11.114 1.00 96.44 220 THR A C 1
ATOM 1646 O O . THR A 1 220 ? -10.776 -10.606 -12.021 1.00 96.44 220 THR A O 1
ATOM 1649 N N . GLU A 1 221 ? -12.217 -9.089 -11.229 1.00 97.00 221 GLU A N 1
ATOM 1650 C CA . GLU A 1 221 ? -12.167 -8.230 -12.410 1.00 97.00 221 GLU A CA 1
ATOM 1651 C C . GLU A 1 221 ? -10.939 -7.319 -12.401 1.00 97.00 221 GLU A C 1
ATOM 1653 O O . GLU A 1 221 ? -10.553 -6.784 -11.365 1.00 97.00 221 GLU A O 1
ATOM 1658 N N . GLU A 1 222 ? -10.399 -7.021 -13.584 1.00 96.88 222 GLU A N 1
ATOM 1659 C CA . GLU A 1 222 ? -9.320 -6.033 -13.746 1.00 96.88 222 GLU A CA 1
ATOM 1660 C C . GLU A 1 222 ? -9.667 -4.676 -13.111 1.00 96.88 222 GLU A C 1
ATOM 1662 O O . GLU A 1 222 ? -8.849 -4.080 -12.413 1.00 96.88 222 GLU A O 1
ATOM 1667 N N . ALA A 1 223 ? -10.924 -4.241 -13.242 1.00 97.00 223 ALA A N 1
ATOM 1668 C CA . ALA A 1 223 ? -11.402 -2.997 -12.647 1.00 97.00 223 ALA A CA 1
ATOM 1669 C C . ALA A 1 223 ? -11.353 -2.994 -11.106 1.00 97.00 223 ALA A C 1
ATOM 1671 O O . ALA A 1 223 ? -11.189 -1.933 -10.501 1.00 97.00 223 ALA A O 1
ATOM 1672 N N . PHE A 1 224 ? -11.477 -4.158 -10.456 1.00 97.94 224 PHE A N 1
ATOM 1673 C CA . PHE A 1 224 ? -11.288 -4.258 -9.009 1.00 97.94 224 PHE A CA 1
ATOM 1674 C C . PHE A 1 224 ? -9.828 -4.036 -8.626 1.00 97.94 224 PHE A C 1
ATOM 1676 O O . PHE A 1 224 ? -9.547 -3.282 -7.696 1.00 97.94 224 PHE A O 1
ATOM 1683 N N . TYR A 1 225 ? -8.890 -4.624 -9.365 1.00 97.19 225 TYR A N 1
ATOM 1684 C CA . TYR A 1 225 ? -7.465 -4.443 -9.098 1.00 97.19 225 TYR A CA 1
ATOM 1685 C C . TYR A 1 225 ? -6.993 -3.010 -9.379 1.00 97.19 225 TYR A C 1
ATOM 1687 O O . TYR A 1 225 ? -6.135 -2.497 -8.661 1.00 97.19 225 TYR A O 1
ATOM 1695 N N . ASP A 1 226 ? -7.592 -2.314 -10.347 1.00 95.62 226 ASP A N 1
ATOM 1696 C CA . ASP A 1 226 ? -7.366 -0.878 -10.552 1.00 95.62 226 ASP A CA 1
ATOM 1697 C C . ASP A 1 226 ? -7.811 -0.052 -9.338 1.00 95.62 226 ASP A C 1
ATOM 1699 O O . ASP A 1 226 ? -7.036 0.748 -8.808 1.00 95.62 226 ASP A O 1
ATOM 1703 N N . ARG A 1 227 ? -9.032 -0.294 -8.844 1.00 96.25 227 ARG A N 1
ATOM 1704 C CA . ARG A 1 227 ? -9.569 0.378 -7.649 1.00 96.25 227 ARG A CA 1
ATOM 1705 C C . ARG A 1 227 ? -8.799 0.031 -6.381 1.00 96.25 227 ARG A C 1
ATOM 1707 O O . ARG A 1 227 ? -8.628 0.896 -5.527 1.00 96.25 227 ARG A O 1
ATOM 1714 N N . LEU A 1 228 ? -8.319 -1.204 -6.263 1.00 95.81 228 LEU A N 1
ATOM 1715 C CA . LEU A 1 228 ? -7.474 -1.649 -5.160 1.00 95.81 228 LEU A CA 1
ATOM 1716 C C . LEU A 1 228 ? -6.179 -0.832 -5.114 1.00 95.81 228 LEU A C 1
ATOM 1718 O O . LEU A 1 228 ? -5.843 -0.276 -4.071 1.00 95.81 228 LEU A O 1
ATOM 1722 N N . ARG A 1 229 ? -5.480 -0.708 -6.247 1.00 95.62 229 ARG A N 1
ATOM 1723 C CA . ARG A 1 229 ? -4.254 0.097 -6.336 1.00 95.62 229 ARG A CA 1
ATOM 1724 C C . ARG A 1 229 ? -4.514 1.569 -6.027 1.00 95.62 229 ARG A C 1
ATOM 1726 O O . ARG A 1 229 ? -3.735 2.179 -5.306 1.00 95.62 229 ARG A O 1
ATOM 1733 N N . GLU A 1 230 ? -5.615 2.131 -6.521 1.00 94.75 230 GLU A N 1
ATOM 1734 C CA . GLU A 1 230 ? -6.008 3.511 -6.209 1.00 94.75 230 GLU A CA 1
ATOM 1735 C C . GLU A 1 230 ? -6.211 3.712 -4.699 1.00 94.75 230 GLU A C 1
ATOM 1737 O O . GLU A 1 230 ? -5.587 4.589 -4.105 1.00 94.75 230 GLU A O 1
ATOM 1742 N N . ALA A 1 231 ? -7.000 2.844 -4.059 1.00 93.62 231 ALA A N 1
ATOM 1743 C CA . ALA A 1 231 ? -7.315 2.946 -2.635 1.00 93.62 231 ALA A CA 1
ATOM 1744 C C . ALA A 1 231 ? -6.075 2.839 -1.731 1.00 93.62 231 ALA A C 1
ATOM 1746 O O . ALA A 1 231 ? -5.992 3.522 -0.712 1.00 93.62 231 ALA A O 1
ATOM 1747 N N . PHE A 1 232 ? -5.103 1.995 -2.088 1.00 94.31 232 PHE A N 1
ATOM 1748 C CA . PHE A 1 232 ? -3.843 1.907 -1.346 1.00 94.31 232 PHE A CA 1
ATOM 1749 C C . PHE A 1 232 ? -2.920 3.090 -1.626 1.00 94.31 232 PHE A C 1
ATOM 1751 O O . PHE A 1 232 ? -2.246 3.569 -0.711 1.00 94.31 232 PHE A O 1
ATOM 1758 N N . ASN A 1 233 ? -2.905 3.606 -2.855 1.00 94.94 233 ASN A N 1
ATOM 1759 C CA . ASN A 1 233 ? -2.112 4.783 -3.171 1.00 94.94 233 ASN A CA 1
ATOM 1760 C C . ASN A 1 233 ? -2.637 6.045 -2.467 1.00 94.94 233 ASN A C 1
ATOM 1762 O O . ASN A 1 233 ? -1.824 6.896 -2.129 1.00 94.94 233 ASN A O 1
ATOM 1766 N N . ASP A 1 234 ? -3.930 6.144 -2.150 1.00 94.19 234 ASP A N 1
ATOM 1767 C CA . ASP A 1 234 ? -4.470 7.227 -1.306 1.00 94.19 234 ASP A CA 1
ATOM 1768 C C . ASP A 1 234 ? -3.888 7.235 0.125 1.00 94.19 234 ASP A C 1
ATOM 1770 O O . ASP A 1 234 ? -4.000 8.234 0.838 1.00 94.19 234 ASP A O 1
ATOM 1774 N N . ILE A 1 235 ? -3.247 6.138 0.546 1.00 91.56 235 ILE A N 1
ATOM 1775 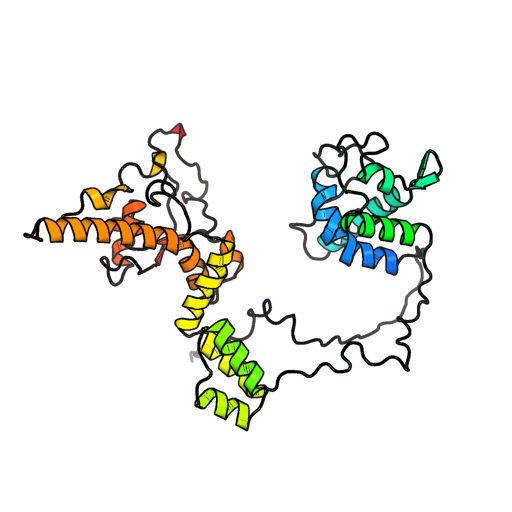C CA . ILE A 1 235 ? -2.580 6.000 1.846 1.00 91.56 235 ILE A CA 1
ATOM 1776 C C . ILE A 1 235 ? -1.056 6.082 1.689 1.00 91.56 235 ILE A C 1
ATOM 1778 O O . ILE A 1 235 ? -0.409 6.844 2.403 1.00 91.56 235 ILE A O 1
ATOM 1782 N N . PHE A 1 236 ? -0.469 5.295 0.781 1.00 90.62 236 PHE A N 1
ATOM 1783 C CA . PHE A 1 236 ? 0.991 5.205 0.635 1.00 90.62 236 PHE A CA 1
ATOM 1784 C C . PHE A 1 236 ? 1.595 6.332 -0.205 1.00 90.62 236 PHE A C 1
ATOM 1786 O O . PHE A 1 236 ? 2.768 6.650 -0.031 1.00 90.62 236 PHE A O 1
ATOM 1793 N N . LEU A 1 237 ? 0.807 6.938 -1.099 1.00 93.56 237 LEU A N 1
ATOM 1794 C CA . LEU A 1 237 ? 1.191 8.076 -1.938 1.00 93.56 237 LEU A CA 1
ATOM 1795 C C . LEU A 1 237 ? 2.458 7.833 -2.780 1.00 93.56 237 LEU A C 1
ATOM 1797 O O . LEU A 1 237 ? 3.163 8.779 -3.133 1.00 93.56 237 LEU A O 1
ATOM 1801 N N . THR A 1 238 ? 2.751 6.580 -3.144 1.00 91.75 238 THR A N 1
ATOM 1802 C CA . THR A 1 238 ? 3.982 6.229 -3.873 1.00 91.75 238 THR A CA 1
ATOM 1803 C C . THR A 1 238 ? 3.986 6.807 -5.280 1.00 91.75 238 THR A C 1
ATOM 1805 O O . THR A 1 238 ? 5.030 7.223 -5.767 1.00 91.75 238 THR A O 1
ATOM 1808 N N . LEU A 1 239 ? 2.820 6.948 -5.915 1.00 92.56 239 LEU A N 1
ATOM 1809 C CA . LEU A 1 239 ? 2.708 7.616 -7.215 1.00 92.56 239 LEU A CA 1
ATOM 1810 C C . LEU A 1 239 ? 2.995 9.128 -7.148 1.00 92.56 239 LEU A C 1
ATOM 1812 O O . LEU A 1 239 ? 3.220 9.748 -8.184 1.00 92.56 239 LEU A O 1
ATOM 1816 N N . GLY A 1 240 ? 2.978 9.718 -5.949 1.00 90.50 240 GLY A N 1
ATOM 1817 C CA . GLY A 1 240 ? 3.201 11.143 -5.704 1.00 90.50 240 GLY A CA 1
ATOM 1818 C C . GLY A 1 240 ? 4.624 11.503 -5.271 1.00 90.50 240 GLY A C 1
ATOM 1819 O O . GLY A 1 240 ? 4.829 12.620 -4.809 1.00 90.50 240 GLY A O 1
ATOM 1820 N N . VAL A 1 241 ? 5.596 10.586 -5.367 1.00 90.25 241 VAL A N 1
ATOM 1821 C CA . VAL A 1 241 ? 6.995 10.885 -5.019 1.00 90.25 241 VAL A CA 1
ATOM 1822 C C . VAL A 1 241 ? 7.533 12.004 -5.913 1.00 90.25 241 VAL A C 1
ATOM 1824 O O . VAL A 1 241 ? 7.598 11.874 -7.136 1.00 90.25 241 VAL A O 1
ATOM 1827 N N . ASP A 1 242 ? 7.958 13.093 -5.277 1.00 85.56 242 ASP A N 1
ATOM 1828 C CA . ASP A 1 242 ? 8.493 14.269 -5.956 1.00 85.56 242 ASP A CA 1
ATOM 1829 C C . ASP A 1 242 ? 9.877 14.026 -6.584 1.00 85.56 242 ASP A C 1
ATOM 1831 O O . ASP A 1 242 ? 10.670 13.177 -6.163 1.00 85.56 242 ASP A O 1
ATOM 1835 N N . GLY A 1 243 ? 10.209 14.853 -7.578 1.00 88.06 243 GLY A N 1
ATOM 1836 C CA . GLY A 1 243 ? 11.499 14.826 -8.263 1.00 88.06 243 GLY A CA 1
ATOM 1837 C C . GLY A 1 243 ? 11.571 13.771 -9.367 1.00 88.06 243 GLY A C 1
ATOM 1838 O O . GLY A 1 243 ? 10.604 13.533 -10.083 1.00 88.06 243 GLY A O 1
ATOM 1839 N N . ASN A 1 244 ? 12.757 13.188 -9.555 1.00 88.75 244 ASN A N 1
ATOM 1840 C CA . ASN A 1 244 ? 12.987 12.109 -10.515 1.00 88.75 244 ASN A CA 1
ATOM 1841 C C . ASN A 1 244 ? 13.066 10.780 -9.744 1.00 88.75 244 ASN A C 1
ATOM 1843 O O . ASN A 1 244 ? 14.080 10.567 -9.076 1.00 88.75 244 ASN A O 1
ATOM 1847 N N . PRO A 1 245 ? 12.057 9.892 -9.834 1.00 90.50 245 PRO A N 1
ATOM 1848 C CA . PRO A 1 245 ? 12.008 8.626 -9.091 1.00 90.50 245 PRO A CA 1
ATOM 1849 C C . PRO A 1 245 ? 13.254 7.749 -9.239 1.00 90.50 245 PRO A C 1
ATOM 1851 O O . PRO A 1 245 ? 13.750 7.194 -8.263 1.00 90.50 245 PRO A O 1
ATOM 1854 N N . ASP A 1 246 ? 13.837 7.709 -10.439 1.00 91.00 246 ASP A N 1
ATOM 1855 C CA . ASP A 1 246 ? 15.099 7.018 -10.740 1.00 91.00 246 ASP A CA 1
ATOM 1856 C C . ASP A 1 246 ? 16.305 7.548 -9.942 1.00 91.00 246 ASP A C 1
ATOM 1858 O O . ASP A 1 246 ? 17.365 6.925 -9.918 1.00 91.00 246 ASP A O 1
ATOM 1862 N N . GLN A 1 247 ? 16.168 8.709 -9.300 1.00 90.50 247 GLN A N 1
ATOM 1863 C CA . GLN A 1 247 ? 17.203 9.339 -8.485 1.00 90.50 247 GLN A CA 1
ATOM 1864 C C . GLN A 1 247 ? 16.855 9.412 -7.006 1.00 90.50 247 GLN A C 1
ATOM 1866 O O . GLN A 1 247 ? 17.771 9.401 -6.185 1.00 90.50 247 GLN A O 1
ATOM 1871 N N . THR A 1 248 ? 15.570 9.538 -6.681 1.00 89.75 248 THR A N 1
ATOM 1872 C CA . THR A 1 248 ? 15.089 9.651 -5.302 1.00 89.75 248 THR A CA 1
ATOM 1873 C C . THR A 1 248 ? 14.890 8.286 -4.654 1.00 89.75 248 THR A C 1
ATOM 1875 O O . THR A 1 248 ? 15.183 8.146 -3.472 1.00 89.75 248 THR A O 1
ATOM 1878 N N . VAL A 1 249 ? 14.453 7.281 -5.421 1.00 89.88 249 VAL A N 1
ATOM 1879 C CA . VAL A 1 249 ? 14.193 5.917 -4.929 1.00 89.88 249 VAL A CA 1
ATOM 1880 C C . VAL A 1 249 ? 15.426 5.027 -5.090 1.00 89.88 249 VAL A C 1
ATOM 1882 O O . VAL A 1 249 ? 15.805 4.313 -4.164 1.00 89.88 249 VAL A O 1
ATOM 1885 N N . LEU A 1 250 ? 16.102 5.098 -6.242 1.00 92.75 250 LEU A N 1
ATOM 1886 C CA . LEU A 1 250 ? 17.331 4.336 -6.479 1.00 92.75 250 LEU A CA 1
ATOM 1887 C C . LEU A 1 250 ? 18.558 5.149 -6.065 1.00 92.75 250 LEU A C 1
ATOM 1889 O O . LEU A 1 250 ? 18.987 6.081 -6.761 1.00 92.75 250 LEU A O 1
ATOM 1893 N N . SER A 1 251 ? 19.136 4.773 -4.921 1.00 90.50 251 SER A N 1
ATOM 1894 C CA . SER A 1 251 ? 20.290 5.472 -4.366 1.00 90.50 251 SER A CA 1
ATOM 1895 C C . SER A 1 251 ? 21.490 5.426 -5.314 1.00 90.50 251 SER A C 1
ATOM 1897 O O . SER A 1 251 ? 21.772 4.430 -5.986 1.00 90.50 251 SER A O 1
ATOM 1899 N N . TYR A 1 252 ? 22.231 6.533 -5.353 1.00 91.75 252 TYR A N 1
ATOM 1900 C CA . TYR A 1 252 ? 23.451 6.612 -6.148 1.00 91.75 252 TYR A CA 1
ATOM 1901 C C . TYR A 1 252 ? 24.500 5.587 -5.692 1.00 91.75 252 TYR A C 1
ATOM 1903 O O . TYR A 1 252 ? 25.174 5.006 -6.532 1.00 91.75 252 TYR A O 1
ATOM 1911 N N . GLU A 1 253 ? 24.595 5.314 -4.389 1.00 93.44 253 GLU A N 1
ATOM 1912 C CA . GLU A 1 253 ? 25.617 4.416 -3.834 1.00 93.44 253 GLU A CA 1
ATOM 1913 C C . GLU A 1 253 ? 25.477 2.948 -4.253 1.00 93.44 253 GLU A C 1
ATOM 1915 O O . GLU A 1 253 ? 26.482 2.246 -4.271 1.00 93.44 253 GLU A O 1
ATOM 1920 N N . HIS A 1 254 ? 24.284 2.488 -4.638 1.00 93.06 254 HIS A N 1
ATOM 1921 C CA . HIS A 1 254 ? 24.066 1.093 -5.050 1.00 93.06 254 HIS A CA 1
ATOM 1922 C C . HIS A 1 254 ? 23.758 0.951 -6.544 1.00 93.06 254 HIS A C 1
ATOM 1924 O O . HIS A 1 254 ? 24.063 -0.074 -7.148 1.00 93.06 254 HIS A O 1
ATOM 1930 N N . PHE A 1 255 ? 23.188 1.987 -7.169 1.00 94.94 255 PHE A N 1
ATOM 1931 C CA . PHE A 1 255 ? 22.660 1.903 -8.534 1.00 94.94 255 PHE A CA 1
ATOM 1932 C C . PHE A 1 255 ? 23.289 2.919 -9.498 1.00 94.94 255 PHE A C 1
ATOM 1934 O O . PHE A 1 255 ? 22.690 3.247 -10.523 1.00 94.94 255 PHE A O 1
ATOM 1941 N N . GLU A 1 256 ? 24.498 3.434 -9.217 1.00 92.12 256 GLU A N 1
ATOM 1942 C CA . GLU A 1 256 ? 25.155 4.459 -10.055 1.00 92.12 256 GLU A CA 1
ATOM 1943 C C . GLU A 1 256 ? 25.240 4.074 -11.543 1.00 92.12 256 GLU A C 1
ATOM 1945 O O . GLU A 1 256 ? 25.123 4.941 -12.408 1.00 92.12 256 GLU A O 1
ATOM 1950 N N . LYS A 1 257 ? 25.436 2.779 -11.835 1.00 93.12 257 LYS A N 1
ATOM 1951 C CA . LYS A 1 257 ? 25.700 2.261 -13.187 1.00 93.12 257 LYS A CA 1
ATOM 1952 C C . LYS A 1 257 ? 24.425 1.928 -13.955 1.00 93.12 257 LYS A C 1
ATOM 1954 O O . LYS A 1 257 ? 24.459 1.868 -15.179 1.00 93.12 257 LYS A O 1
ATOM 1959 N N . SER A 1 258 ? 23.325 1.688 -13.246 1.00 95.56 258 SER A N 1
ATOM 1960 C CA . SER A 1 258 ? 22.100 1.104 -13.796 1.00 95.56 258 SER A CA 1
ATOM 1961 C C . SER A 1 258 ? 20.923 2.078 -13.790 1.00 95.56 258 SER A C 1
ATOM 1963 O O . SER A 1 258 ? 20.161 2.117 -14.753 1.00 95.56 258 SER A O 1
ATOM 1965 N N . ARG A 1 259 ? 20.793 2.946 -12.775 1.00 95.06 259 ARG A N 1
ATOM 1966 C CA . ARG A 1 259 ? 19.604 3.805 -12.596 1.00 95.06 259 ARG A CA 1
ATOM 1967 C C . ARG A 1 259 ? 19.326 4.773 -13.754 1.00 95.06 259 ARG A C 1
ATOM 1969 O O . ARG A 1 259 ? 18.185 5.182 -13.935 1.00 95.06 259 ARG A O 1
ATOM 1976 N N . HIS A 1 260 ? 20.346 5.107 -14.551 1.00 96.00 260 HIS A N 1
ATOM 1977 C CA . HIS A 1 260 ? 20.272 6.015 -15.707 1.00 96.00 260 HIS A CA 1
ATOM 1978 C C . HIS A 1 260 ? 20.334 5.307 -17.066 1.00 96.00 260 HIS A C 1
ATOM 1980 O O . HIS A 1 260 ? 20.610 5.952 -18.076 1.00 96.00 260 HIS A O 1
ATOM 1986 N N . TRP A 1 261 ? 20.072 3.997 -17.126 1.00 95.94 261 TRP A N 1
ATOM 1987 C CA . TRP A 1 261 ? 20.188 3.193 -18.353 1.00 95.94 261 TRP A CA 1
ATOM 1988 C C . TRP A 1 261 ? 19.476 3.808 -19.574 1.00 95.94 261 TRP A C 1
ATOM 1990 O O . TRP A 1 261 ? 19.994 3.745 -20.689 1.00 95.94 261 TRP A O 1
ATOM 2000 N N . TYR A 1 262 ? 18.326 4.462 -19.369 1.00 95.31 262 TYR A N 1
ATOM 2001 C CA . TYR A 1 262 ? 17.530 5.091 -20.429 1.00 95.31 262 TYR A CA 1
ATOM 2002 C C . TYR A 1 262 ? 18.282 6.209 -21.171 1.00 95.31 262 TYR A C 1
ATOM 2004 O O . TYR A 1 262 ? 17.970 6.493 -22.325 1.00 95.31 262 TYR A O 1
ATOM 2012 N N . GLN A 1 263 ? 19.290 6.832 -20.546 1.00 94.56 263 GLN A N 1
ATOM 2013 C CA . GLN A 1 263 ? 20.121 7.874 -21.166 1.00 94.56 263 GLN A CA 1
ATOM 2014 C C . GLN A 1 263 ? 21.051 7.317 -22.251 1.00 94.56 263 GLN A C 1
ATOM 2016 O O . GLN A 1 263 ? 21.494 8.059 -23.127 1.00 94.56 263 GLN A O 1
ATOM 2021 N N . HIS A 1 264 ? 21.341 6.017 -22.191 1.00 92.88 264 HIS A N 1
ATOM 2022 C CA . HIS A 1 264 ? 22.210 5.306 -23.126 1.00 92.88 264 HIS A CA 1
ATOM 2023 C C . HIS A 1 264 ? 21.436 4.322 -24.015 1.00 92.88 264 HIS A C 1
ATOM 2025 O O . HIS A 1 264 ? 22.050 3.553 -24.752 1.00 92.88 264 HIS A O 1
ATOM 2031 N N . HIS A 1 265 ? 20.102 4.334 -23.952 1.00 93.56 265 HIS A N 1
ATOM 2032 C CA . HIS A 1 265 ? 19.267 3.457 -24.761 1.00 93.56 265 HIS A CA 1
ATOM 2033 C C . HIS A 1 265 ? 19.304 3.872 -26.239 1.00 93.56 265 HIS A C 1
ATOM 2035 O O . HIS A 1 265 ? 19.154 5.052 -26.572 1.00 93.56 265 HIS A O 1
ATOM 2041 N N . ASP A 1 266 ? 19.518 2.904 -27.132 1.00 94.50 266 ASP A N 1
ATOM 2042 C CA . ASP A 1 266 ? 19.702 3.181 -28.555 1.00 94.50 266 ASP A CA 1
ATOM 2043 C C . ASP A 1 266 ? 18.377 3.514 -29.254 1.00 94.50 266 ASP A C 1
ATOM 2045 O O . ASP A 1 266 ? 17.560 2.654 -29.578 1.00 94.50 266 ASP A O 1
ATOM 2049 N N . LEU A 1 267 ? 18.198 4.801 -29.545 1.00 95.50 267 LEU A N 1
ATOM 2050 C CA . LEU A 1 267 ? 17.078 5.330 -30.324 1.00 95.50 267 LEU A CA 1
ATOM 2051 C C . LEU A 1 267 ? 17.515 5.814 -31.718 1.00 95.50 267 LEU A C 1
ATOM 2053 O O . LEU A 1 267 ? 16.783 6.551 -32.382 1.00 95.50 267 LEU A O 1
ATOM 2057 N N . SER A 1 268 ? 18.713 5.436 -32.180 1.00 95.44 268 SER A N 1
ATOM 2058 C CA . SER A 1 268 ? 19.285 5.896 -33.456 1.00 95.44 268 SER A CA 1
ATOM 2059 C C . SER A 1 268 ? 18.486 5.451 -34.685 1.00 95.44 268 SER A C 1
ATOM 2061 O O . SER A 1 268 ? 18.531 6.112 -35.725 1.00 95.44 268 SER A O 1
ATOM 2063 N N . HIS A 1 269 ? 17.688 4.387 -34.555 1.00 95.81 269 HIS A N 1
ATOM 2064 C CA . HIS A 1 269 ? 16.761 3.928 -35.587 1.00 95.81 269 HIS A CA 1
ATOM 2065 C C . HIS A 1 269 ? 15.707 4.996 -35.956 1.00 95.81 269 HIS A C 1
ATOM 2067 O O . HIS A 1 269 ? 15.260 5.049 -37.104 1.00 95.81 269 HIS A O 1
ATOM 2073 N N . ILE A 1 270 ? 15.358 5.900 -35.029 1.00 96.69 270 ILE A N 1
ATOM 2074 C CA . ILE A 1 270 ? 14.427 7.012 -35.265 1.00 96.69 270 ILE A CA 1
ATOM 2075 C C . ILE A 1 270 ? 15.175 8.157 -35.955 1.00 96.69 270 ILE A C 1
ATOM 2077 O O . ILE A 1 270 ? 15.938 8.881 -35.318 1.00 96.69 270 ILE A O 1
ATOM 2081 N N . GLN A 1 271 ? 14.960 8.345 -37.259 1.00 96.81 271 GLN A N 1
ATOM 2082 C CA . GLN A 1 271 ? 15.702 9.340 -38.052 1.00 96.81 271 GLN A CA 1
ATOM 2083 C C . GLN A 1 271 ? 15.338 10.789 -37.707 1.00 96.81 271 GLN A C 1
ATOM 2085 O O . GLN A 1 271 ? 16.223 11.640 -37.633 1.00 96.81 271 GLN A O 1
ATOM 2090 N N . ASP A 1 272 ? 14.056 11.062 -37.456 1.00 97.81 272 ASP A N 1
ATOM 2091 C CA . ASP A 1 272 ? 13.587 12.393 -37.071 1.00 97.81 272 ASP A CA 1
ATOM 2092 C C . ASP A 1 272 ? 14.056 12.753 -35.652 1.00 97.81 272 ASP A C 1
ATOM 2094 O O . ASP A 1 272 ? 13.772 12.047 -34.682 1.00 97.81 272 ASP A O 1
ATOM 2098 N N . GLU A 1 273 ? 14.785 13.863 -35.520 1.00 96.81 273 GLU A N 1
ATOM 2099 C CA . GLU A 1 273 ? 15.401 14.278 -34.254 1.00 96.81 273 GLU A CA 1
ATOM 2100 C C . GLU A 1 273 ? 14.356 14.590 -33.174 1.00 96.81 273 GLU A C 1
ATOM 2102 O O . GLU A 1 273 ? 14.522 14.221 -32.006 1.00 96.81 273 GLU A O 1
ATOM 2107 N N . LYS A 1 274 ? 13.247 15.232 -33.560 1.00 97.62 274 LYS A N 1
ATOM 2108 C CA . LYS A 1 274 ? 12.173 15.591 -32.631 1.00 97.62 274 LYS A CA 1
ATOM 2109 C C . LYS A 1 274 ? 11.470 14.339 -32.110 1.00 97.62 274 LYS A C 1
ATOM 2111 O O . LYS A 1 274 ? 11.269 14.226 -30.901 1.00 97.62 274 LYS A O 1
ATOM 2116 N N . ALA A 1 275 ? 11.147 13.396 -32.990 1.00 97.69 275 ALA A N 1
ATOM 2117 C CA . ALA A 1 275 ? 10.558 12.112 -32.637 1.00 97.69 275 ALA A CA 1
ATOM 2118 C C . ALA A 1 275 ? 11.498 11.293 -31.743 1.00 97.69 275 ALA A C 1
ATOM 2120 O O . ALA A 1 275 ? 11.056 10.751 -30.733 1.00 97.69 275 ALA A O 1
ATOM 2121 N N . ARG A 1 276 ? 12.804 11.269 -32.043 1.00 97.44 276 ARG A N 1
ATOM 2122 C CA . ARG A 1 276 ? 13.806 10.584 -31.211 1.00 97.44 276 ARG A CA 1
ATOM 2123 C C . ARG A 1 276 ? 13.853 11.160 -29.799 1.00 97.44 276 ARG A C 1
ATOM 2125 O O . ARG A 1 276 ? 13.859 10.418 -28.820 1.00 97.44 276 ARG A O 1
ATOM 2132 N N . ARG A 1 277 ? 13.837 12.491 -29.679 1.00 96.75 277 ARG A N 1
ATOM 2133 C CA . ARG A 1 277 ? 13.821 1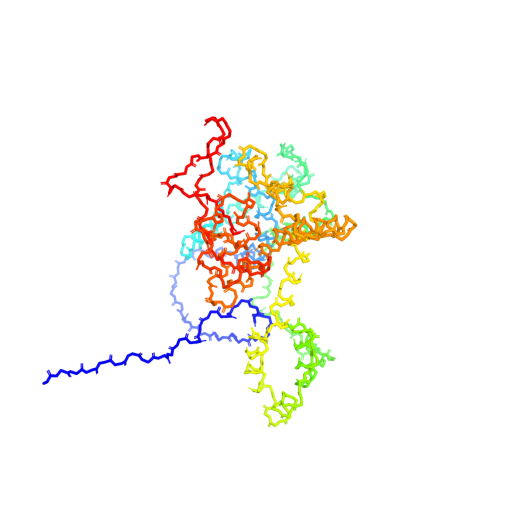3.168 -28.377 1.00 96.75 277 ARG A CA 1
ATOM 2134 C C . ARG A 1 277 ? 12.530 12.902 -27.602 1.00 96.75 277 ARG A C 1
ATOM 2136 O O . ARG A 1 277 ? 12.588 12.662 -26.400 1.00 96.75 277 ARG A O 1
ATOM 2143 N N . GLN A 1 278 ? 11.383 12.897 -28.280 1.00 97.50 278 GLN A N 1
ATOM 2144 C CA . GLN A 1 278 ? 10.101 12.527 -27.673 1.00 97.50 278 GLN A CA 1
ATOM 2145 C C . GLN A 1 278 ? 10.087 11.072 -27.193 1.00 97.50 278 GLN A C 1
ATOM 2147 O O . GLN A 1 278 ? 9.615 10.815 -26.089 1.00 97.50 278 GLN A O 1
ATOM 2152 N N . ALA A 1 279 ? 10.649 10.142 -27.968 1.00 97.25 279 ALA A N 1
ATOM 2153 C CA . ALA A 1 279 ? 10.789 8.745 -27.567 1.00 97.25 279 ALA A CA 1
ATOM 2154 C C . ALA A 1 279 ? 11.668 8.596 -26.315 1.00 97.25 279 ALA A C 1
ATOM 2156 O O . ALA A 1 279 ? 11.285 7.890 -25.389 1.00 97.25 279 ALA A O 1
ATOM 2157 N N . GLY A 1 280 ? 12.783 9.331 -26.227 1.00 97.31 280 GLY A N 1
ATOM 2158 C CA . GLY A 1 280 ? 13.623 9.350 -25.023 1.00 97.31 280 GLY A CA 1
ATOM 2159 C C . GLY A 1 280 ? 12.893 9.882 -23.783 1.00 97.31 280 GLY A C 1
ATOM 2160 O O . GLY A 1 280 ? 13.036 9.330 -22.694 1.00 97.31 280 GLY A O 1
ATOM 2161 N N . TYR A 1 281 ? 12.062 10.920 -23.934 1.00 96.50 281 TYR A N 1
ATOM 2162 C CA . TYR A 1 281 ? 11.220 11.409 -22.836 1.00 96.50 281 TYR A CA 1
ATOM 2163 C C . TYR A 1 281 ? 10.151 10.406 -22.424 1.00 96.50 281 TYR A C 1
ATOM 2165 O O . TYR A 1 281 ? 9.934 10.208 -21.231 1.00 96.50 281 TYR A O 1
ATOM 2173 N N . LYS A 1 282 ? 9.507 9.761 -23.399 1.00 97.00 282 LYS A N 1
ATOM 2174 C CA . LYS A 1 282 ? 8.530 8.706 -23.145 1.00 97.00 282 LYS A CA 1
ATOM 2175 C C . LYS A 1 282 ? 9.172 7.558 -22.356 1.00 97.00 282 LYS A C 1
ATOM 2177 O O . LYS A 1 282 ? 8.658 7.218 -21.299 1.00 97.00 282 LYS A O 1
ATOM 2182 N N . LEU A 1 283 ? 10.331 7.068 -22.800 1.00 97.31 283 LEU A N 1
ATOM 2183 C CA . LEU A 1 283 ? 11.101 6.007 -22.145 1.00 97.31 283 LEU A CA 1
ATOM 2184 C C . LEU A 1 283 ? 11.403 6.335 -20.675 1.00 97.31 283 LEU A C 1
ATOM 2186 O O . LEU A 1 283 ? 11.135 5.531 -19.786 1.00 97.31 283 LEU A O 1
ATOM 2190 N N . ALA A 1 284 ? 11.922 7.539 -20.414 1.00 96.62 284 ALA A N 1
ATOM 2191 C CA . ALA A 1 284 ? 12.223 7.986 -19.056 1.00 96.62 284 ALA A CA 1
ATOM 2192 C C . ALA A 1 284 ? 10.959 8.093 -18.186 1.00 96.62 284 ALA A C 1
ATOM 2194 O O . ALA A 1 284 ? 10.978 7.706 -17.020 1.00 96.62 284 ALA A O 1
ATOM 2195 N N . ASN A 1 285 ? 9.859 8.609 -18.743 1.00 96.12 285 ASN A N 1
ATOM 2196 C CA . ASN A 1 285 ? 8.595 8.756 -18.022 1.00 96.12 285 ASN A CA 1
ATOM 2197 C C . ASN A 1 285 ? 7.954 7.401 -17.702 1.00 96.12 285 ASN A C 1
ATOM 2199 O O . ASN A 1 285 ? 7.477 7.218 -16.588 1.00 96.12 285 ASN A O 1
ATOM 2203 N N . GLU A 1 286 ? 7.969 6.456 -18.641 1.00 97.44 286 GLU A N 1
ATOM 2204 C CA . GLU A 1 286 ? 7.447 5.101 -18.435 1.00 97.44 286 GLU A CA 1
ATOM 2205 C C . GLU A 1 286 ? 8.276 4.334 -17.408 1.00 97.44 286 GLU A C 1
ATOM 2207 O O . GLU A 1 286 ? 7.705 3.731 -16.510 1.00 97.44 286 GLU A O 1
ATOM 2212 N N . TYR A 1 287 ? 9.607 4.434 -17.458 1.00 97.56 287 TYR A N 1
ATOM 2213 C CA . TYR A 1 287 ? 10.478 3.843 -16.438 1.00 97.56 287 TYR A CA 1
ATOM 2214 C C . TYR A 1 287 ? 10.179 4.393 -15.037 1.00 97.56 287 TYR A C 1
ATOM 2216 O O . TYR A 1 287 ? 10.018 3.627 -14.088 1.00 97.56 287 TYR A O 1
ATOM 2224 N N . ARG A 1 288 ? 10.045 5.716 -14.902 1.00 96.56 288 ARG A N 1
ATOM 2225 C CA . ARG A 1 288 ? 9.697 6.356 -13.625 1.00 96.56 288 ARG A CA 1
ATOM 2226 C C . ARG A 1 288 ? 8.316 5.945 -13.136 1.00 96.56 288 ARG A C 1
ATOM 2228 O O . ARG A 1 288 ? 8.171 5.607 -11.968 1.00 96.56 288 ARG A O 1
ATOM 2235 N N . ALA A 1 289 ? 7.318 5.957 -14.016 1.00 96.19 289 ALA A N 1
ATOM 2236 C CA . ALA A 1 289 ? 5.966 5.525 -13.681 1.00 96.19 289 ALA A CA 1
ATOM 2237 C C . ALA A 1 289 ? 5.944 4.052 -13.251 1.00 96.19 289 ALA A C 1
ATOM 2239 O O . ALA A 1 289 ? 5.265 3.710 -12.285 1.00 96.19 289 ALA A O 1
ATOM 2240 N N . ALA A 1 290 ? 6.724 3.203 -13.926 1.00 97.00 290 ALA A N 1
ATOM 2241 C CA . ALA A 1 290 ? 6.830 1.795 -13.591 1.00 97.00 290 ALA A CA 1
ATOM 2242 C C . ALA A 1 290 ? 7.414 1.590 -12.187 1.00 97.00 290 ALA A C 1
ATOM 2244 O O . ALA A 1 290 ? 6.833 0.835 -11.409 1.00 97.00 290 ALA A O 1
ATOM 2245 N N . LEU A 1 291 ? 8.484 2.324 -11.853 1.00 95.88 291 LEU A N 1
ATOM 2246 C CA . LEU A 1 291 ? 9.146 2.297 -10.543 1.00 95.88 291 LEU A CA 1
ATOM 2247 C C . LEU A 1 291 ? 8.202 2.712 -9.409 1.00 95.88 291 LEU A C 1
ATOM 2249 O O . LEU A 1 291 ? 8.099 2.032 -8.397 1.00 95.88 291 LEU A O 1
ATOM 2253 N N . LEU A 1 292 ? 7.450 3.800 -9.592 1.00 95.31 292 LEU A N 1
ATOM 2254 C CA . LEU A 1 292 ? 6.484 4.257 -8.584 1.00 95.31 292 LEU A CA 1
ATOM 2255 C C . LEU A 1 292 ? 5.299 3.293 -8.398 1.00 95.31 292 LEU A C 1
ATOM 2257 O O . LEU A 1 292 ? 4.642 3.307 -7.352 1.00 95.31 292 LEU A O 1
ATOM 2261 N N . GLY A 1 293 ? 5.009 2.483 -9.420 1.00 95.00 293 GLY A N 1
ATOM 2262 C CA . GLY A 1 293 ? 3.926 1.505 -9.427 1.00 95.00 293 GLY A CA 1
ATOM 2263 C C . GLY A 1 293 ? 4.246 0.187 -8.718 1.00 95.00 293 GLY A C 1
ATOM 2264 O O . GLY A 1 293 ? 3.309 -0.539 -8.388 1.00 95.00 293 GLY A O 1
ATOM 2265 N N . GLU A 1 294 ? 5.519 -0.124 -8.452 1.00 94.94 294 GLU A N 1
ATOM 2266 C CA . GLU A 1 294 ? 5.941 -1.404 -7.857 1.00 94.94 294 GLU A CA 1
ATOM 2267 C C . GLU A 1 294 ? 5.231 -1.736 -6.534 1.00 94.94 294 GLU A C 1
ATOM 2269 O O . GLU A 1 294 ? 4.682 -2.839 -6.432 1.00 94.94 294 GLU A O 1
ATOM 2274 N N . PRO A 1 295 ? 5.098 -0.803 -5.564 1.00 93.94 295 PRO A N 1
ATOM 2275 C CA . PRO A 1 295 ? 4.418 -1.103 -4.302 1.00 93.94 295 PRO A CA 1
ATOM 2276 C C . PRO A 1 295 ? 2.937 -1.447 -4.507 1.00 93.94 295 PRO A C 1
ATOM 2278 O O . PRO A 1 295 ? 2.393 -2.355 -3.883 1.00 93.94 295 PRO A O 1
ATOM 2281 N N . MET A 1 296 ? 2.271 -0.761 -5.441 1.00 95.31 296 MET A N 1
ATOM 2282 C CA . MET A 1 296 ? 0.874 -1.045 -5.782 1.00 95.31 296 MET A CA 1
ATOM 2283 C C . MET A 1 296 ? 0.729 -2.388 -6.498 1.00 95.31 296 MET A C 1
ATOM 2285 O O . MET A 1 296 ? -0.260 -3.097 -6.305 1.00 95.31 296 MET A O 1
ATOM 2289 N N . LYS A 1 297 ? 1.726 -2.763 -7.301 1.00 96.31 297 LYS A N 1
ATOM 2290 C CA . LYS A 1 297 ? 1.770 -4.061 -7.971 1.00 96.31 297 LYS A CA 1
ATOM 2291 C C . LYS A 1 297 ? 2.004 -5.205 -7.000 1.00 96.31 297 LYS A C 1
ATOM 2293 O O . LYS A 1 297 ? 1.481 -6.289 -7.241 1.00 96.31 297 LYS A O 1
ATOM 2298 N N . LEU A 1 298 ? 2.698 -4.976 -5.887 1.00 96.06 298 LEU A N 1
ATOM 2299 C CA . LEU A 1 298 ? 2.793 -5.973 -4.826 1.00 96.06 298 LEU A CA 1
ATOM 2300 C C . LEU A 1 298 ? 1.434 -6.227 -4.173 1.00 96.06 298 LEU A C 1
ATOM 2302 O O . LEU A 1 298 ? 1.041 -7.382 -4.027 1.00 96.06 298 LEU A O 1
ATOM 2306 N N . VAL A 1 299 ? 0.708 -5.165 -3.809 1.00 95.88 299 VAL A N 1
ATOM 2307 C CA . VAL A 1 299 ? -0.640 -5.290 -3.227 1.00 95.88 299 VAL A CA 1
ATOM 2308 C C . VAL A 1 299 ? -1.557 -6.060 -4.177 1.00 95.88 299 VAL A C 1
ATOM 2310 O O . VAL A 1 299 ? -2.220 -7.015 -3.771 1.00 95.88 299 VAL A O 1
ATOM 2313 N N . GLU A 1 300 ? -1.545 -5.692 -5.460 1.00 96.44 300 GLU A N 1
ATOM 2314 C CA . GLU A 1 300 ? -2.272 -6.405 -6.508 1.00 96.44 300 GLU A CA 1
ATOM 2315 C C . GLU A 1 300 ? -1.857 -7.883 -6.584 1.00 96.44 300 GLU A C 1
ATOM 2317 O O . GLU A 1 300 ? -2.720 -8.758 -6.599 1.00 96.44 300 GLU A O 1
ATOM 2322 N N . TYR A 1 301 ? -0.555 -8.178 -6.582 1.00 96.44 301 TYR A N 1
ATOM 2323 C CA . TYR A 1 301 ? -0.031 -9.541 -6.653 1.00 96.44 301 TYR A CA 1
ATOM 2324 C C . TYR A 1 301 ? -0.461 -10.397 -5.456 1.00 96.44 301 TYR A C 1
ATOM 2326 O O . TYR A 1 301 ? -0.877 -11.540 -5.647 1.00 96.44 301 TYR A O 1
ATOM 2334 N N . ILE A 1 302 ? -0.407 -9.857 -4.236 1.00 96.44 302 ILE A N 1
ATOM 2335 C CA . ILE A 1 302 ? -0.851 -10.550 -3.019 1.00 96.44 302 ILE A CA 1
ATOM 2336 C C . ILE A 1 302 ? -2.325 -10.940 -3.148 1.00 96.44 302 ILE A C 1
ATOM 2338 O O . ILE A 1 302 ? -2.671 -12.103 -2.946 1.00 96.44 302 ILE A O 1
ATOM 2342 N N . VAL A 1 303 ? -3.183 -9.990 -3.536 1.00 96.50 303 VAL A N 1
ATOM 2343 C CA . VAL A 1 303 ? -4.634 -10.215 -3.618 1.00 96.50 303 VAL A CA 1
ATOM 2344 C C . VAL A 1 303 ? -5.001 -11.138 -4.783 1.00 96.50 303 VAL A C 1
ATOM 2346 O O . VAL A 1 303 ? -5.807 -12.046 -4.605 1.00 96.50 303 VAL A O 1
ATOM 2349 N N . ARG A 1 304 ? -4.386 -10.971 -5.962 1.00 96.00 304 ARG A N 1
ATOM 2350 C CA . ARG A 1 304 ? -4.628 -11.841 -7.131 1.00 96.00 304 ARG A CA 1
ATOM 2351 C C . ARG A 1 304 ? -4.284 -13.304 -6.875 1.00 96.00 304 ARG A C 1
ATOM 2353 O O . ARG A 1 304 ? -4.905 -14.182 -7.464 1.00 96.00 304 ARG A O 1
ATOM 2360 N N . ASN A 1 305 ? -3.285 -13.555 -6.035 1.00 96.00 305 ASN A N 1
ATOM 2361 C CA . ASN A 1 305 ? -2.760 -14.893 -5.784 1.00 96.00 305 ASN A CA 1
ATOM 2362 C C . ASN A 1 305 ? -3.193 -15.466 -4.425 1.00 96.00 305 ASN A C 1
ATOM 2364 O O . ASN A 1 305 ? -2.619 -16.465 -3.997 1.00 96.00 305 ASN A O 1
ATOM 2368 N N . ASP A 1 306 ? -4.175 -14.845 -3.757 1.00 94.94 306 ASP A N 1
ATOM 2369 C CA . ASP A 1 306 ? -4.697 -15.270 -2.447 1.00 94.94 306 ASP A CA 1
ATOM 2370 C C . ASP A 1 306 ? -3.577 -15.500 -1.410 1.00 94.94 306 ASP A C 1
ATOM 2372 O O . ASP A 1 306 ? -3.537 -16.491 -0.676 1.00 94.94 306 ASP A O 1
ATOM 2376 N N . ARG A 1 307 ? -2.588 -14.596 -1.397 1.00 95.31 307 ARG A N 1
ATOM 2377 C CA . ARG A 1 307 ? -1.444 -14.674 -0.481 1.00 95.31 307 ARG A CA 1
ATOM 2378 C C . ARG A 1 307 ? -1.779 -14.047 0.874 1.00 95.31 307 ARG A C 1
ATOM 2380 O O . ARG A 1 307 ? -2.628 -13.155 0.946 1.00 95.31 307 ARG A O 1
ATOM 2387 N N . PRO A 1 308 ? -1.092 -14.450 1.963 1.00 94.75 308 PRO A N 1
ATOM 2388 C CA . PRO A 1 308 ? -1.247 -13.806 3.260 1.00 94.75 308 PRO A CA 1
ATOM 2389 C C . PRO A 1 308 ? -1.042 -12.294 3.156 1.00 94.75 308 PRO A C 1
ATOM 2391 O O . PRO A 1 308 ? 0.024 -11.830 2.760 1.00 94.75 308 PRO A O 1
ATOM 2394 N N . PHE A 1 309 ? -2.041 -11.514 3.572 1.00 91.88 309 PHE A N 1
ATOM 2395 C CA . PHE A 1 309 ? -1.967 -10.054 3.469 1.00 91.88 309 PHE A CA 1
ATOM 2396 C C . PHE A 1 309 ? -0.825 -9.442 4.302 1.00 91.88 309 PHE A C 1
ATOM 2398 O O . PHE A 1 309 ? -0.375 -8.340 4.015 1.00 91.88 309 PHE A O 1
ATOM 2405 N N . THR A 1 310 ? -0.293 -10.172 5.290 1.00 91.69 310 THR A N 1
ATOM 2406 C CA . THR A 1 310 ? 0.913 -9.776 6.036 1.00 91.69 310 THR A CA 1
ATOM 2407 C C . THR A 1 310 ? 2.125 -9.550 5.134 1.00 91.69 310 THR A C 1
ATOM 2409 O O . THR A 1 310 ? 2.999 -8.767 5.491 1.00 91.69 310 THR A O 1
ATOM 2412 N N . GLU A 1 311 ? 2.160 -10.168 3.949 1.00 93.12 311 GLU A N 1
ATOM 2413 C CA . GLU A 1 311 ? 3.233 -9.976 2.972 1.00 93.12 311 GLU A CA 1
ATOM 2414 C C . GLU A 1 311 ? 3.387 -8.529 2.502 1.00 93.12 311 GLU A C 1
ATOM 2416 O O . GLU A 1 311 ? 4.476 -8.169 2.077 1.00 93.12 311 GLU A O 1
ATOM 2421 N N . ILE A 1 312 ? 2.383 -7.666 2.688 1.00 90.81 312 ILE A N 1
ATOM 2422 C CA . ILE A 1 312 ? 2.515 -6.224 2.426 1.00 90.81 312 ILE A CA 1
ATOM 2423 C C . ILE A 1 312 ? 3.637 -5.552 3.238 1.00 90.81 312 ILE A C 1
ATOM 2425 O O . ILE A 1 312 ? 4.056 -4.457 2.895 1.00 90.81 312 ILE A O 1
ATOM 2429 N N . VAL A 1 313 ? 4.099 -6.181 4.327 1.00 89.81 313 VAL A N 1
ATOM 2430 C CA . VAL A 1 313 ? 5.253 -5.726 5.125 1.00 89.81 313 VAL A CA 1
ATOM 2431 C C . VAL A 1 313 ? 6.263 -6.836 5.428 1.00 89.81 313 VAL A C 1
ATOM 2433 O O . VAL A 1 313 ? 7.267 -6.587 6.092 1.00 89.81 313 VAL A O 1
ATOM 2436 N N . THR A 1 314 ? 6.005 -8.071 4.988 1.00 90.94 314 THR A N 1
ATOM 2437 C CA . THR A 1 314 ? 6.885 -9.227 5.242 1.00 90.94 314 THR A CA 1
ATOM 2438 C C . THR A 1 314 ? 7.374 -9.916 3.972 1.00 90.94 314 THR A C 1
ATOM 2440 O O . THR A 1 314 ? 8.042 -10.944 4.080 1.00 90.94 314 THR A O 1
ATOM 2443 N N . ALA A 1 315 ? 7.003 -9.434 2.782 1.00 92.12 315 ALA A N 1
ATOM 2444 C CA . ALA A 1 315 ? 7.472 -10.009 1.528 1.00 92.12 315 ALA A CA 1
ATOM 2445 C C . ALA A 1 315 ? 8.996 -9.887 1.422 1.00 92.12 315 ALA A C 1
ATOM 2447 O O . ALA A 1 315 ? 9.554 -8.800 1.508 1.00 92.12 315 ALA A O 1
ATOM 2448 N N . ASP A 1 316 ? 9.662 -11.011 1.166 1.00 91.44 316 ASP A N 1
ATOM 2449 C CA . ASP A 1 316 ? 11.101 -11.077 0.897 1.00 91.44 316 ASP A CA 1
ATOM 2450 C C . ASP A 1 316 ? 11.427 -10.925 -0.601 1.00 91.44 316 ASP A C 1
ATOM 2452 O O . ASP A 1 316 ? 12.460 -11.392 -1.087 1.00 91.44 316 ASP A O 1
ATOM 2456 N N . TYR A 1 317 ? 10.513 -10.302 -1.341 1.00 93.75 317 TYR A N 1
ATOM 2457 C CA . TYR A 1 317 ? 10.576 -10.056 -2.772 1.00 93.75 317 TYR A CA 1
ATOM 2458 C C . TYR A 1 317 ? 9.911 -8.714 -3.089 1.00 93.75 317 TYR A C 1
ATOM 2460 O O . TYR A 1 317 ? 9.046 -8.253 -2.347 1.00 93.75 317 TYR A O 1
ATOM 2468 N N . ILE A 1 318 ? 10.299 -8.131 -4.217 1.00 94.62 318 ILE A N 1
ATOM 2469 C CA . ILE A 1 318 ? 9.722 -6.910 -4.783 1.00 94.62 318 ILE A CA 1
ATOM 2470 C C . ILE A 1 318 ? 9.055 -7.221 -6.118 1.00 94.62 318 ILE A C 1
ATOM 2472 O O . ILE A 1 318 ? 9.382 -8.221 -6.760 1.00 94.62 318 ILE A O 1
ATOM 2476 N N . MET A 1 319 ? 8.134 -6.368 -6.557 1.00 96.50 319 MET A N 1
ATOM 2477 C CA . MET A 1 319 ? 7.607 -6.440 -7.919 1.00 96.50 319 MET A CA 1
ATOM 2478 C C . MET A 1 319 ? 8.485 -5.611 -8.841 1.00 96.50 31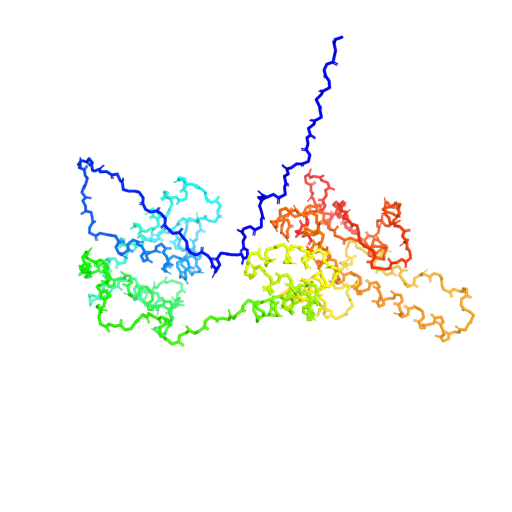9 MET A C 1
ATOM 2480 O O . MET A 1 319 ? 8.716 -4.444 -8.564 1.00 96.50 319 MET A O 1
ATOM 2484 N N . VAL A 1 320 ? 8.944 -6.197 -9.943 1.00 96.88 320 VAL A N 1
ATOM 2485 C CA . VAL A 1 320 ? 9.857 -5.534 -10.881 1.00 96.88 320 VAL A CA 1
ATOM 2486 C C . VAL A 1 320 ? 9.321 -5.671 -12.294 1.00 96.88 320 VAL A C 1
ATOM 2488 O O . VAL A 1 320 ? 8.846 -6.744 -12.667 1.00 96.88 320 VAL A O 1
ATOM 2491 N N . SER A 1 321 ? 9.417 -4.603 -13.082 1.00 98.25 321 SER A N 1
ATOM 2492 C CA . SER A 1 321 ? 9.117 -4.610 -14.511 1.00 98.25 321 SER A CA 1
ATOM 2493 C C . SER A 1 321 ? 10.374 -4.708 -15.368 1.00 98.25 321 SER A C 1
ATOM 2495 O O . SER A 1 321 ? 11.480 -4.495 -14.861 1.00 98.25 321 SER A O 1
ATOM 2497 N N . PRO A 1 322 ? 10.271 -4.971 -16.682 1.00 98.19 322 PRO A N 1
ATOM 2498 C CA . PRO A 1 322 ? 11.433 -4.945 -17.562 1.00 98.19 322 PRO A CA 1
ATOM 2499 C C . PRO A 1 322 ? 12.248 -3.654 -17.427 1.00 98.19 322 PRO A C 1
ATOM 2501 O O . PRO A 1 322 ? 13.481 -3.673 -17.474 1.00 98.19 322 PRO A O 1
ATOM 2504 N N . TYR A 1 323 ? 11.588 -2.508 -17.259 1.00 98.00 323 TYR A N 1
ATOM 2505 C CA . TYR A 1 323 ? 12.257 -1.209 -17.186 1.00 98.00 323 TYR A CA 1
ATOM 2506 C C . TYR A 1 323 ? 12.899 -0.985 -15.821 1.00 98.00 323 TYR A C 1
ATOM 2508 O O . TYR A 1 323 ? 14.028 -0.490 -15.745 1.00 98.00 323 TYR A O 1
ATOM 2516 N N . THR A 1 324 ? 12.225 -1.372 -14.740 1.00 97.56 324 THR A N 1
ATOM 2517 C CA . THR A 1 324 ? 12.796 -1.212 -13.401 1.00 97.56 324 THR A CA 1
ATOM 2518 C C . THR A 1 324 ? 13.876 -2.242 -13.109 1.00 97.56 324 THR A C 1
ATOM 2520 O O . THR A 1 324 ? 14.878 -1.888 -12.498 1.00 97.56 324 THR A O 1
ATOM 2523 N N . ALA A 1 325 ? 13.807 -3.446 -13.685 1.00 97.81 325 ALA A N 1
ATOM 2524 C CA . ALA A 1 325 ? 14.883 -4.437 -13.635 1.00 97.81 325 ALA A CA 1
ATOM 2525 C C . ALA A 1 325 ? 16.191 -3.899 -14.235 1.00 97.81 325 ALA A C 1
ATOM 2527 O O . ALA A 1 325 ? 17.276 -4.192 -13.729 1.00 97.81 325 ALA A O 1
ATOM 2528 N N . ARG A 1 326 ? 16.109 -3.075 -15.291 1.00 97.50 326 ARG A N 1
ATOM 2529 C CA . ARG A 1 326 ? 17.275 -2.370 -15.854 1.00 97.50 326 ARG A CA 1
ATOM 2530 C C . ARG A 1 326 ? 17.807 -1.321 -14.875 1.00 97.50 326 ARG A C 1
ATOM 2532 O O . ARG A 1 326 ? 19.018 -1.213 -14.722 1.00 97.50 326 ARG A O 1
ATOM 2539 N N . GLY A 1 327 ? 16.924 -0.615 -14.166 1.00 96.62 327 GLY A N 1
ATOM 2540 C CA . GLY A 1 327 ? 17.271 0.319 -13.087 1.00 96.62 327 GLY A CA 1
ATOM 2541 C C . GLY A 1 327 ? 17.971 -0.347 -11.899 1.00 96.62 327 GLY A C 1
ATOM 2542 O O . GLY A 1 327 ? 19.008 0.140 -11.447 1.00 96.62 327 GLY A O 1
ATOM 2543 N N . TYR A 1 328 ? 17.471 -1.503 -11.463 1.00 95.94 328 TYR A N 1
ATOM 2544 C CA . TYR A 1 328 ? 18.081 -2.350 -10.433 1.00 95.94 328 TYR A CA 1
ATOM 2545 C C . TYR A 1 328 ? 19.350 -3.079 -10.908 1.00 95.94 328 TYR A C 1
ATOM 2547 O O . TYR A 1 328 ? 20.065 -3.650 -10.091 1.00 95.94 328 TYR A O 1
ATOM 2555 N N . GLY A 1 329 ? 19.653 -3.060 -12.211 1.00 95.81 329 GLY A N 1
ATOM 2556 C CA . GLY A 1 329 ? 20.836 -3.710 -12.784 1.00 95.81 329 GLY A CA 1
ATOM 2557 C C . GLY A 1 329 ? 20.731 -5.235 -12.895 1.00 95.81 329 GLY A C 1
ATOM 2558 O O . GLY A 1 329 ? 21.746 -5.897 -13.077 1.00 95.81 329 GLY A O 1
ATOM 2559 N N . ILE A 1 330 ? 19.519 -5.786 -12.806 1.00 96.62 330 ILE A N 1
ATOM 2560 C CA . ILE A 1 330 ? 19.254 -7.233 -12.791 1.00 96.62 330 ILE A CA 1
ATOM 2561 C C . ILE A 1 330 ? 18.536 -7.732 -14.047 1.00 96.62 330 ILE A C 1
ATOM 2563 O O . ILE A 1 330 ? 18.200 -8.907 -14.126 1.00 96.62 330 ILE A O 1
ATOM 2567 N N . PHE A 1 331 ? 18.280 -6.862 -15.031 1.00 97.19 331 PHE A N 1
ATOM 2568 C CA . PHE A 1 331 ? 17.485 -7.199 -16.217 1.00 97.19 331 PHE A CA 1
ATOM 2569 C C . PHE A 1 331 ? 17.944 -8.480 -16.920 1.00 97.19 331 PHE A C 1
ATOM 2571 O O . PHE A 1 331 ? 17.116 -9.333 -17.210 1.00 97.19 331 PHE A O 1
ATOM 2578 N N . ASP A 1 332 ? 19.248 -8.668 -17.133 1.00 96.50 332 ASP A N 1
ATOM 2579 C CA . ASP A 1 332 ? 19.758 -9.882 -17.780 1.00 96.50 332 ASP A CA 1
ATOM 2580 C C . ASP A 1 332 ? 19.518 -11.165 -16.973 1.00 96.50 332 ASP A C 1
ATOM 2582 O O . ASP A 1 332 ? 19.450 -12.238 -17.569 1.00 96.50 332 ASP A O 1
ATOM 2586 N N . GLU A 1 333 ? 19.367 -11.064 -15.649 1.00 96.06 333 GLU A N 1
ATOM 2587 C CA . GLU A 1 333 ? 19.066 -12.199 -14.771 1.00 96.06 333 GLU A CA 1
ATOM 2588 C C . GLU A 1 333 ? 17.583 -12.596 -14.822 1.00 96.06 333 GLU A C 1
ATOM 2590 O O . GLU A 1 333 ? 17.262 -13.760 -14.598 1.00 96.06 333 GLU A O 1
ATOM 2595 N N . VAL A 1 334 ? 16.685 -11.642 -15.103 1.00 96.75 334 VAL A N 1
ATOM 2596 C CA . VAL A 1 334 ? 15.225 -11.837 -15.001 1.00 96.75 334 VAL A CA 1
ATOM 2597 C C . VAL A 1 334 ? 14.471 -11.685 -16.324 1.00 96.75 334 VAL A C 1
ATOM 2599 O O . VAL A 1 334 ? 13.266 -11.907 -16.354 1.00 96.75 334 VAL A O 1
ATOM 2602 N N . LYS A 1 335 ? 15.142 -11.330 -17.427 1.00 96.62 335 LYS A N 1
ATOM 2603 C CA . LYS A 1 335 ? 14.492 -11.038 -18.719 1.00 96.62 335 LYS A CA 1
ATOM 2604 C C . LYS A 1 335 ? 13.604 -12.164 -19.247 1.00 96.62 335 LYS A C 1
ATOM 2606 O O . LYS A 1 335 ? 12.576 -11.881 -19.845 1.00 96.62 335 LYS A O 1
ATOM 2611 N N . ASP A 1 336 ? 13.979 -13.417 -18.991 1.00 96.88 336 ASP A N 1
ATOM 2612 C CA . ASP A 1 336 ? 13.249 -14.598 -19.465 1.00 96.88 336 ASP A CA 1
ATOM 2613 C C . ASP A 1 336 ? 11.967 -14.867 -18.652 1.00 96.88 336 ASP A C 1
ATOM 2615 O O . ASP A 1 336 ? 11.198 -15.766 -18.987 1.00 96.88 336 ASP A O 1
ATOM 2619 N N . HIS A 1 337 ? 11.733 -14.114 -17.569 1.00 96.25 337 HIS A N 1
ATOM 2620 C CA . HIS A 1 337 ? 10.493 -14.173 -16.792 1.00 96.25 337 HIS A CA 1
ATOM 2621 C C . HIS A 1 337 ? 9.405 -13.243 -17.342 1.00 96.25 337 HIS A C 1
ATOM 2623 O O . HIS A 1 337 ? 8.248 -13.402 -16.958 1.00 96.25 337 HIS A O 1
ATOM 2629 N N . PHE A 1 338 ? 9.760 -12.293 -18.211 1.00 97.56 338 PHE A N 1
ATOM 2630 C CA . PHE A 1 338 ? 8.810 -11.387 -18.853 1.00 97.56 338 PHE A CA 1
ATOM 2631 C C . PHE A 1 338 ? 8.310 -11.981 -20.170 1.00 97.56 338 PHE A C 1
ATOM 2633 O O . PHE A 1 338 ? 9.091 -12.520 -20.958 1.00 97.56 338 PHE A O 1
ATOM 2640 N N . ALA A 1 339 ? 7.009 -11.869 -20.420 1.00 97.50 339 ALA A N 1
ATOM 2641 C CA . ALA A 1 339 ? 6.408 -12.206 -21.700 1.00 97.50 339 ALA A CA 1
ATOM 2642 C C . ALA A 1 339 ? 6.782 -11.178 -22.779 1.00 97.50 339 ALA A C 1
ATOM 2644 O O . ALA A 1 339 ? 7.040 -11.567 -23.921 1.00 97.50 339 ALA A O 1
ATOM 2645 N N . ASP A 1 340 ? 6.839 -9.894 -22.415 1.00 96.88 340 ASP A N 1
ATOM 2646 C CA . ASP A 1 340 ? 7.251 -8.792 -23.280 1.00 96.88 340 ASP A CA 1
ATOM 2647 C C . ASP A 1 340 ? 8.324 -7.920 -22.589 1.00 96.88 340 ASP A C 1
ATOM 2649 O O . ASP A 1 340 ? 8.011 -7.046 -21.779 1.00 96.88 340 ASP A O 1
ATOM 2653 N N . PRO A 1 341 ? 9.618 -8.102 -22.920 1.00 94.94 341 PRO A N 1
ATOM 2654 C CA . PRO A 1 341 ? 10.709 -7.306 -22.348 1.00 94.94 341 PRO A CA 1
ATOM 2655 C C . PRO A 1 341 ? 10.687 -5.803 -22.693 1.00 94.94 341 PRO A C 1
ATOM 2657 O O . PRO A 1 341 ? 11.520 -5.047 -22.156 1.00 94.94 341 PRO A O 1
ATOM 2660 N N . ASP A 1 342 ? 9.785 -5.389 -23.589 1.00 93.62 342 ASP A N 1
ATOM 2661 C CA . ASP A 1 342 ? 9.539 -4.004 -23.986 1.00 93.62 342 ASP A CA 1
ATOM 2662 C C . ASP A 1 342 ? 8.269 -3.412 -23.340 1.00 93.62 342 ASP A C 1
ATOM 2664 O O . ASP A 1 342 ? 8.048 -2.206 -23.467 1.00 93.62 342 ASP A O 1
ATOM 2668 N N . ASP A 1 343 ? 7.472 -4.196 -22.597 1.00 97.31 343 ASP A N 1
ATOM 2669 C CA . ASP A 1 343 ? 6.349 -3.676 -21.808 1.00 97.31 343 ASP A CA 1
ATOM 2670 C C . ASP A 1 343 ? 6.852 -3.094 -20.470 1.00 97.31 343 ASP A C 1
ATOM 2672 O O . ASP A 1 343 ? 7.258 -3.837 -19.574 1.00 97.31 343 ASP A O 1
ATOM 2676 N N . PRO A 1 344 ? 6.822 -1.764 -20.260 1.00 96.75 344 PRO A N 1
ATOM 2677 C CA . PRO A 1 344 ? 7.262 -1.163 -19.002 1.00 96.75 344 PRO A CA 1
ATOM 2678 C C . PRO A 1 344 ? 6.392 -1.526 -17.792 1.00 96.75 344 PRO A C 1
ATOM 2680 O O . PRO A 1 344 ? 6.829 -1.289 -16.662 1.00 96.75 344 PRO A O 1
ATOM 2683 N N . PHE A 1 345 ? 5.181 -2.046 -18.008 1.00 97.44 345 PHE A N 1
ATOM 2684 C CA . PHE A 1 345 ? 4.168 -2.272 -16.978 1.00 97.44 345 PHE A CA 1
ATOM 2685 C C . PHE A 1 345 ? 3.788 -3.750 -16.798 1.00 97.44 345 PHE A C 1
ATOM 2687 O O . PHE A 1 345 ? 2.812 -4.046 -16.099 1.00 97.44 345 PHE A O 1
ATOM 2694 N N . GLU A 1 346 ? 4.569 -4.674 -17.359 1.00 97.38 346 GLU A N 1
ATOM 2695 C CA . GLU A 1 346 ? 4.563 -6.083 -16.962 1.00 97.38 346 GLU A CA 1
ATOM 2696 C C . GLU A 1 346 ? 5.378 -6.241 -15.671 1.00 97.38 346 GLU A C 1
ATOM 2698 O O . GLU A 1 346 ? 6.505 -5.771 -15.615 1.00 97.38 346 GLU A O 1
ATOM 2703 N N . TYR A 1 347 ? 4.851 -6.891 -14.628 1.00 97.56 347 TYR A N 1
ATOM 2704 C CA . TYR A 1 347 ? 5.555 -7.025 -13.345 1.00 97.56 347 TYR A CA 1
ATOM 2705 C C . TYR A 1 347 ? 5.677 -8.478 -12.907 1.00 97.56 347 TYR A C 1
ATOM 2707 O O . TYR A 1 347 ? 4.698 -9.223 -12.923 1.00 97.56 347 TYR A O 1
ATOM 2715 N N . VAL A 1 348 ? 6.859 -8.843 -12.415 1.00 97.06 348 VAL A N 1
ATOM 2716 C CA . VAL A 1 348 ? 7.151 -10.167 -11.853 1.00 97.06 348 VAL A CA 1
ATOM 2717 C C . VAL A 1 348 ? 7.769 -10.036 -10.457 1.00 97.06 348 VAL A C 1
ATOM 2719 O O . VAL A 1 348 ? 8.482 -9.064 -10.194 1.00 97.06 348 VAL A O 1
ATOM 2722 N N . PRO A 1 349 ? 7.509 -10.983 -9.538 1.00 96.31 349 PRO A N 1
ATOM 2723 C CA . PRO A 1 349 ? 8.132 -10.980 -8.220 1.00 96.31 349 PRO A CA 1
ATOM 2724 C C . PRO A 1 349 ? 9.611 -11.381 -8.318 1.00 96.31 349 PRO A C 1
ATOM 2726 O O . PRO A 1 349 ? 9.954 -12.386 -8.946 1.00 96.31 349 PRO A O 1
ATOM 2729 N N . VAL A 1 350 ? 10.496 -10.632 -7.661 1.00 95.81 350 VAL A N 1
ATOM 2730 C CA . VAL A 1 350 ? 11.947 -10.864 -7.671 1.00 95.81 350 VAL A CA 1
ATOM 2731 C C . VAL A 1 350 ? 12.534 -10.704 -6.274 1.00 95.81 350 VAL A C 1
ATOM 2733 O O . VAL A 1 350 ? 12.235 -9.745 -5.567 1.00 95.81 350 VAL A O 1
ATOM 2736 N N . LYS A 1 351 ? 13.432 -11.616 -5.888 1.00 94.44 351 LYS A N 1
ATOM 2737 C CA . LYS A 1 351 ? 14.281 -11.439 -4.702 1.00 94.44 351 LYS A CA 1
ATOM 2738 C C . LYS A 1 351 ? 15.562 -10.729 -5.100 1.00 94.44 351 LYS A C 1
ATOM 2740 O O . LYS A 1 351 ? 16.387 -11.292 -5.821 1.00 94.44 351 LYS A O 1
ATOM 2745 N N . LEU A 1 352 ? 15.731 -9.501 -4.630 1.00 92.69 352 LEU A N 1
ATOM 2746 C CA . LEU A 1 352 ? 16.938 -8.734 -4.894 1.00 92.69 352 LEU A CA 1
ATOM 2747 C C . LEU A 1 352 ? 18.082 -9.280 -4.031 1.00 92.69 352 LEU A C 1
ATOM 2749 O O . LEU A 1 352 ? 17.897 -9.543 -2.844 1.00 92.69 352 LEU A O 1
ATOM 2753 N N . LYS A 1 353 ? 19.264 -9.482 -4.616 1.00 93.50 353 LYS A N 1
ATOM 2754 C CA . LYS A 1 353 ? 20.470 -9.829 -3.847 1.00 93.50 353 LYS A CA 1
ATOM 2755 C C . LYS A 1 353 ? 20.840 -8.669 -2.919 1.00 93.50 353 LYS A C 1
ATOM 2757 O O . LYS A 1 353 ? 20.463 -7.528 -3.182 1.00 93.50 353 LYS A O 1
ATOM 2762 N N . ALA A 1 354 ? 21.575 -8.958 -1.848 1.00 93.50 354 ALA A N 1
ATOM 2763 C CA . ALA A 1 354 ? 22.115 -7.917 -0.978 1.00 93.50 354 ALA A CA 1
ATOM 2764 C C . ALA A 1 354 ? 22.879 -6.874 -1.811 1.00 93.50 354 ALA A C 1
ATOM 2766 O O . ALA A 1 354 ? 23.637 -7.236 -2.719 1.00 93.50 354 ALA A O 1
ATOM 2767 N N . LEU A 1 355 ? 22.628 -5.590 -1.547 1.00 92.25 355 LEU A N 1
ATOM 2768 C CA . LEU A 1 355 ? 23.185 -4.522 -2.367 1.00 92.25 355 LEU A CA 1
ATOM 2769 C C . LEU A 1 355 ? 24.672 -4.352 -2.079 1.00 92.25 355 LEU A C 1
ATOM 2771 O O . LEU A 1 355 ? 25.107 -4.326 -0.930 1.00 92.25 355 LEU A O 1
ATOM 2775 N N . VAL A 1 356 ? 25.440 -4.219 -3.154 1.00 92.00 356 VAL A N 1
ATOM 2776 C CA . VAL A 1 356 ? 26.869 -3.919 -3.095 1.00 92.00 356 VAL A CA 1
ATOM 2777 C C . VAL A 1 356 ? 27.028 -2.436 -3.368 1.00 92.00 356 VAL A C 1
ATOM 2779 O O . VAL A 1 356 ? 26.542 -1.927 -4.384 1.00 92.00 356 VAL A O 1
ATOM 2782 N N . GLY A 1 357 ? 27.674 -1.747 -2.441 1.00 91.19 357 GLY A N 1
ATOM 2783 C CA . GLY A 1 357 ? 27.914 -0.326 -2.553 1.00 91.19 357 GLY A CA 1
ATOM 2784 C C . GLY A 1 357 ? 29.098 -0.027 -3.465 1.00 91.19 357 GLY A C 1
ATOM 2785 O O . GLY A 1 357 ? 29.916 -0.882 -3.811 1.00 91.19 357 GLY A O 1
ATOM 2786 N N . ARG A 1 358 ? 29.247 1.243 -3.834 1.00 92.31 358 ARG A N 1
ATOM 2787 C CA . ARG A 1 358 ? 30.453 1.730 -4.526 1.00 92.31 358 ARG A CA 1
ATOM 2788 C C . ARG A 1 358 ? 31.713 1.577 -3.680 1.00 92.31 358 ARG A C 1
ATOM 2790 O O . ARG A 1 358 ? 32.802 1.366 -4.213 1.00 92.31 358 ARG A O 1
ATOM 2797 N N . ASN A 1 359 ? 31.551 1.702 -2.366 1.00 90.44 359 ASN A N 1
ATOM 2798 C CA . ASN A 1 359 ? 32.577 1.448 -1.370 1.00 90.44 359 ASN A CA 1
ATOM 2799 C C . ASN A 1 359 ? 32.146 0.257 -0.522 1.00 90.44 359 ASN A C 1
ATOM 2801 O O . ASN A 1 359 ? 30.984 0.162 -0.152 1.00 90.44 359 ASN A O 1
ATOM 2805 N N . ARG A 1 360 ? 33.106 -0.570 -0.104 1.00 89.12 360 ARG A N 1
ATOM 2806 C CA . ARG A 1 360 ? 32.841 -1.729 0.762 1.00 89.12 360 ARG A CA 1
ATOM 2807 C C . ARG A 1 360 ? 32.139 -1.370 2.081 1.00 89.12 360 ARG A C 1
ATOM 2809 O O . ARG A 1 360 ? 31.480 -2.212 2.667 1.00 89.12 360 ARG A O 1
ATOM 2816 N N . SER A 1 361 ? 32.300 -0.138 2.569 1.00 90.75 361 SER A N 1
ATOM 2817 C CA . SER A 1 361 ? 31.603 0.348 3.769 1.00 90.75 361 SER A CA 1
ATOM 2818 C C . SER A 1 361 ? 30.097 0.528 3.576 1.00 90.75 361 SER A C 1
ATOM 2820 O O . SER A 1 361 ? 29.380 0.591 4.564 1.00 90.75 361 SER A O 1
ATOM 2822 N N . GLU A 1 362 ? 29.649 0.643 2.327 1.00 90.94 362 GLU A N 1
ATOM 2823 C CA . GLU A 1 362 ? 28.244 0.760 1.935 1.00 90.94 362 GLU A CA 1
ATOM 2824 C C . GLU A 1 362 ? 27.668 -0.600 1.506 1.00 90.94 362 GLU A C 1
ATOM 2826 O O . GLU A 1 362 ? 26.498 -0.679 1.149 1.00 90.94 362 GLU A O 1
ATOM 2831 N N . ASP A 1 363 ? 28.469 -1.676 1.516 1.00 91.88 363 ASP A N 1
ATOM 2832 C CA . ASP A 1 363 ? 27.955 -3.017 1.245 1.00 91.88 363 ASP A CA 1
ATOM 2833 C C . ASP A 1 363 ? 26.934 -3.386 2.314 1.00 91.88 363 ASP A C 1
ATOM 2835 O O . ASP A 1 363 ? 27.187 -3.296 3.519 1.00 91.88 363 ASP A O 1
ATOM 2839 N N . GLN A 1 364 ? 25.776 -3.843 1.866 1.00 88.69 364 GLN A N 1
ATOM 2840 C CA . GLN A 1 364 ? 24.745 -4.271 2.778 1.00 88.69 364 GLN A CA 1
ATOM 2841 C C . GLN A 1 364 ? 25.006 -5.701 3.234 1.00 88.69 364 GLN A C 1
ATOM 2843 O O . GLN A 1 364 ? 24.921 -6.657 2.460 1.00 88.69 364 GLN A O 1
ATOM 2848 N N . GLU A 1 365 ? 25.273 -5.858 4.524 1.00 87.69 365 GLU A N 1
ATOM 2849 C CA . GLU A 1 365 ? 25.366 -7.175 5.137 1.00 87.69 365 GLU A CA 1
ATOM 2850 C C . GLU A 1 365 ? 23.977 -7.819 5.230 1.00 87.69 365 GLU A C 1
ATOM 2852 O O . GLU A 1 365 ? 23.006 -7.210 5.684 1.00 87.69 365 GLU A O 1
ATOM 2857 N N . SER A 1 366 ? 23.877 -9.070 4.787 1.00 89.12 366 SER A N 1
ATOM 2858 C CA . SER A 1 366 ? 22.655 -9.864 4.879 1.00 89.12 366 SER A CA 1
ATOM 2859 C C . SER A 1 366 ? 23.001 -11.326 5.117 1.00 89.12 366 SER A C 1
ATOM 2861 O O . SER A 1 366 ? 23.718 -11.937 4.323 1.00 89.12 366 SER A O 1
ATOM 2863 N N . GLU A 1 367 ? 22.457 -11.906 6.188 1.00 88.81 367 GLU A N 1
ATOM 2864 C CA . GLU A 1 367 ? 22.653 -13.322 6.527 1.00 88.81 367 GLU A CA 1
ATOM 2865 C C . GLU A 1 367 ? 22.094 -14.263 5.451 1.00 88.81 367 GLU A C 1
ATOM 2867 O O . GLU A 1 367 ? 22.611 -15.360 5.247 1.00 88.81 367 GLU A O 1
ATOM 2872 N N . THR A 1 368 ? 21.049 -13.832 4.739 1.00 89.31 368 THR A N 1
ATOM 2873 C CA . THR A 1 368 ? 20.405 -14.621 3.680 1.00 89.31 368 THR A CA 1
ATOM 2874 C C . THR A 1 368 ? 21.041 -14.398 2.308 1.00 89.31 368 THR A C 1
ATOM 2876 O O . THR A 1 368 ? 20.744 -15.139 1.373 1.00 89.31 368 THR A O 1
ATOM 2879 N N . GLY A 1 369 ? 21.898 -13.380 2.167 1.00 92.06 369 GLY A N 1
ATOM 2880 C CA . GLY A 1 369 ? 22.440 -12.932 0.882 1.00 92.06 369 GLY A CA 1
ATOM 2881 C C . GLY A 1 369 ? 21.450 -12.139 0.017 1.00 92.06 369 GLY A C 1
ATOM 2882 O O . GLY A 1 369 ? 21.793 -11.764 -1.106 1.00 92.06 369 GLY A O 1
ATOM 2883 N N . PHE A 1 370 ? 20.246 -11.857 0.524 1.00 92.12 370 PHE A N 1
ATOM 2884 C CA . PHE A 1 370 ? 19.212 -11.079 -0.163 1.00 92.12 370 PHE A CA 1
ATOM 2885 C C . PHE A 1 370 ? 18.964 -9.737 0.524 1.00 92.12 370 PHE A C 1
ATOM 2887 O O . PHE A 1 370 ? 19.167 -9.598 1.731 1.00 92.12 370 PHE A O 1
ATOM 2894 N N . TYR A 1 371 ? 18.516 -8.752 -0.250 1.00 87.56 371 TYR A N 1
ATOM 2895 C CA . TYR A 1 371 ? 18.069 -7.466 0.256 1.00 87.56 371 TYR A CA 1
ATOM 2896 C C . TYR A 1 371 ? 16.842 -7.674 1.156 1.00 87.56 371 TYR A C 1
ATOM 2898 O O . TYR A 1 371 ? 15.834 -8.201 0.676 1.00 87.56 371 TYR A O 1
ATOM 2906 N N . PRO A 1 372 ? 16.886 -7.278 2.438 1.00 78.50 372 PRO A N 1
ATOM 2907 C CA . PRO A 1 372 ? 15.693 -7.234 3.264 1.00 78.50 372 PRO A CA 1
ATOM 2908 C C . PRO A 1 372 ? 14.770 -6.137 2.723 1.00 78.50 372 PRO A C 1
ATOM 2910 O O . PRO A 1 372 ? 15.027 -4.950 2.909 1.00 78.50 372 PRO A O 1
ATOM 2913 N N . HIS A 1 373 ? 13.709 -6.544 2.035 1.00 75.62 373 HIS A N 1
ATOM 2914 C CA . HIS A 1 373 ? 12.637 -5.656 1.603 1.00 75.62 373 HIS A CA 1
ATOM 2915 C C . HIS A 1 373 ? 11.391 -5.897 2.457 1.00 75.62 373 HIS A C 1
ATOM 2917 O O . HIS A 1 373 ? 11.232 -6.968 3.036 1.00 75.62 373 HIS A O 1
ATOM 2923 N N . ALA A 1 374 ? 10.513 -4.901 2.533 1.00 61.88 374 ALA A N 1
ATOM 2924 C CA . ALA A 1 374 ? 9.176 -5.045 3.108 1.00 61.88 374 ALA A CA 1
ATOM 2925 C C . ALA A 1 374 ? 8.110 -5.072 2.005 1.00 61.88 374 ALA A C 1
ATOM 2927 O O . ALA A 1 374 ? 6.992 -4.624 2.232 1.00 61.88 374 ALA A O 1
ATOM 2928 N N . GLY A 1 375 ? 8.474 -5.589 0.824 1.00 53.53 375 GLY A N 1
ATOM 2929 C CA . GLY A 1 375 ? 7.641 -5.497 -0.370 1.00 53.53 375 GLY A CA 1
ATOM 2930 C C . GLY A 1 375 ? 7.789 -4.236 -1.209 1.00 53.53 375 GLY A C 1
ATOM 2931 O O . GLY A 1 375 ? 7.603 -3.131 -0.661 1.00 53.53 375 GLY A O 1
#

Foldseek 3Di:
DDDDDDDDDDDPPDDPPDPCVVPDDDDDDDDDDDDDDDDDDLDDVLLCLVVPPQVVPACVVFVQQAQEVVHVCVVPLQHADDLVPDDDPRSVVRSVVNSVSLLVQLQDADPPRHRPVLQLCCQHPPVVVGHRDDCPDPNSVSSVVSSVCSVDVPCPVPDDPPPPPPDDPPCVVPDDDFQQRVQQVLLCQQQVDGDDPVLVVQCVVPNPVSVVVVNVVSCQDPSRLVSQLVVVCVPVVLQVDDDQQLDPVQDCFQQVPQSPVLVVDDLVVPPDPVVSVVVSVVLSVLLRNLSSCFLSVVCSVCSNVVHDNQLNQQVQWTKAALSVCSSNVNNVVCVVVDPDSPDSNDIDIGFAFFTCTPDNVPGGDDPVRTDDDRD

Radius of gyration: 29.46 Å; chains: 1; bounding box: 73×73×86 Å